Protein AF-A0A3Q1LUW8-F1 (afdb_monomer)

Foldseek 3Di:
DPVVVVVVVVVVVPPDDPPLPDPDDPDLWWKKAKFKAFQVVRGGPVVLLVLLLVLLVVCQVVVPVVQVLLVVLLWGFPGGDSVRRITTIAHDALVSLQSNVLCLQLCVVFVSSCVSRDDPVQVVDPVNVVGITMDMDIDLVSSLVRNSVNVVVVQKWKWFFQAFDDDDPVDPQAADGDHHQWIKIWGDDPPDQWTWIATLQPRRIHIDGSRRIDGQSRSNVRVCCVVCVPLQPSDPDDDDVDDQHWAFFKFFFCAFDDDPDPQADGDHHRWIWGFDGTDGHRDQWGWIATPVPRRIGIDGPVRTDSVRGDGDDPPVDDD

Sequence (319 aa):
MEDLHEIRTQAREERSGINIHLKLSPMSDLTLSFSVKSRSRRCVNGPLQEAARRRLWALENEDQEVRALFKDLSARLVGIQSQKAQFLITFKTMEEIWKFSTYLNLGYVSTCLEHLLFDHKYWLNCRLVEDTEIHVSIDDKHLETIYLGLLIQEGHFFCRAMCSVAQPAEKEGEYLTLCKNELISVKMAEGESEWEAVSLVTGQRGLVPVSALEPLLLPFHQWFLKNYPGNCGLSRKRDWTGSYQIGRGKCKAWKEYEREEKDELNFHQGESIEIIGFVIPGLQWFIGKSALSGEVGFVPTRIIDPDSYSPVTWCASSI

Structure (mmCIF, N/CA/C/O backbone):
data_AF-A0A3Q1LUW8-F1
#
_entry.id   AF-A0A3Q1LUW8-F1
#
loop_
_atom_site.group_PDB
_atom_site.id
_atom_site.type_symbol
_atom_site.label_atom_id
_atom_site.label_alt_id
_atom_site.label_comp_id
_atom_site.label_asym_id
_atom_site.label_entity_id
_atom_site.label_seq_id
_atom_site.pdbx_PDB_ins_code
_atom_site.Cartn_x
_atom_site.Cartn_y
_atom_site.Cartn_z
_atom_site.occupancy
_atom_site.B_iso_or_equiv
_atom_site.auth_seq_id
_atom_site.auth_comp_id
_atom_site.auth_asym_id
_atom_site.auth_atom_id
_atom_site.pdbx_PDB_model_num
ATOM 1 N N . MET A 1 1 ? 18.975 -19.185 44.343 1.00 44.16 1 MET A N 1
ATOM 2 C CA . MET A 1 1 ? 17.641 -19.510 43.780 1.00 44.16 1 MET A CA 1
ATOM 3 C C . MET A 1 1 ? 16.817 -18.224 43.652 1.00 44.16 1 MET A C 1
ATOM 5 O O . MET A 1 1 ? 15.614 -18.250 43.850 1.00 44.16 1 MET A O 1
ATOM 9 N N . GLU A 1 2 ? 17.471 -17.112 43.300 1.00 35.59 2 GLU A N 1
ATOM 10 C CA . GLU A 1 2 ? 16.854 -15.788 43.114 1.00 35.59 2 GLU A CA 1
ATOM 11 C C . GLU A 1 2 ? 17.065 -15.296 41.667 1.00 35.59 2 GLU A C 1
ATOM 13 O O . GLU A 1 2 ? 16.148 -14.734 41.078 1.00 35.59 2 GLU A O 1
ATOM 18 N N . ASP A 1 3 ? 18.155 -15.698 41.001 1.00 37.78 3 ASP A N 1
ATOM 19 C CA . ASP A 1 3 ? 18.474 -15.243 39.634 1.00 37.78 3 ASP A CA 1
ATOM 20 C C . ASP A 1 3 ? 17.561 -15.775 38.510 1.00 37.78 3 ASP A C 1
ATOM 22 O O . ASP A 1 3 ? 17.475 -15.179 37.440 1.00 37.78 3 ASP A O 1
ATOM 26 N N . LEU A 1 4 ? 16.841 -16.890 38.704 1.00 34.53 4 LEU A N 1
ATOM 27 C CA . LEU A 1 4 ? 15.938 -17.417 37.661 1.00 34.53 4 LEU A CA 1
ATOM 28 C C . LEU A 1 4 ? 14.561 -16.737 37.640 1.00 34.53 4 LEU A C 1
ATOM 30 O O . LEU A 1 4 ? 13.826 -16.886 36.658 1.00 34.53 4 LEU A O 1
ATOM 34 N N . HIS A 1 5 ? 14.193 -16.023 38.709 1.00 35.22 5 HIS A N 1
ATOM 35 C CA . HIS A 1 5 ? 12.914 -15.319 38.785 1.00 35.22 5 HIS A CA 1
ATOM 36 C C . HIS A 1 5 ? 13.024 -13.903 38.202 1.00 35.22 5 HIS A C 1
ATOM 38 O O . HIS A 1 5 ? 12.098 -13.463 37.523 1.00 35.22 5 HIS A O 1
ATOM 44 N N . GLU A 1 6 ? 14.174 -13.239 38.341 1.00 33.31 6 GLU A N 1
ATOM 45 C CA . GLU A 1 6 ? 14.452 -11.954 37.680 1.00 33.31 6 GLU A CA 1
ATOM 46 C C . GLU A 1 6 ? 14.542 -12.099 36.154 1.00 33.31 6 GLU A C 1
ATOM 48 O O . GLU A 1 6 ? 13.845 -11.388 35.430 1.00 33.31 6 GLU A O 1
ATOM 53 N N . ILE A 1 7 ? 15.243 -13.122 35.647 1.00 37.78 7 ILE A N 1
ATOM 54 C CA . ILE A 1 7 ? 15.361 -13.366 34.194 1.00 37.78 7 ILE A CA 1
ATOM 55 C C . ILE A 1 7 ? 13.996 -13.683 33.551 1.00 37.78 7 ILE A C 1
ATOM 57 O O . ILE A 1 7 ? 13.726 -13.299 32.411 1.00 37.78 7 ILE A O 1
ATOM 61 N N . ARG A 1 8 ? 13.086 -14.347 34.279 1.00 33.50 8 ARG A N 1
ATOM 62 C CA . ARG A 1 8 ? 11.722 -14.634 33.794 1.00 33.50 8 ARG A CA 1
ATOM 63 C C . ARG A 1 8 ? 10.785 -13.432 33.839 1.00 33.50 8 ARG A C 1
ATOM 65 O O . ARG A 1 8 ? 9.805 -13.424 33.095 1.00 33.50 8 ARG A O 1
ATOM 72 N N . THR A 1 9 ? 11.073 -12.449 34.685 1.00 32.88 9 THR A N 1
ATOM 73 C CA . THR A 1 9 ? 10.272 -11.224 34.783 1.00 32.88 9 THR A CA 1
ATOM 74 C C . THR A 1 9 ? 10.685 -10.246 33.681 1.00 32.88 9 THR A C 1
ATOM 76 O O . THR A 1 9 ? 9.824 -9.715 32.987 1.00 32.88 9 THR A O 1
ATOM 79 N N . GLN A 1 10 ? 11.986 -10.156 33.388 1.00 30.44 10 GLN A N 1
ATOM 80 C CA . GLN A 1 10 ? 12.526 -9.316 32.313 1.00 30.44 10 GLN A CA 1
ATOM 81 C C . GLN A 1 10 ? 12.202 -9.851 30.905 1.00 30.44 10 GLN A C 1
ATOM 83 O O . GLN A 1 10 ? 11.870 -9.087 30.005 1.00 30.44 10 GLN A O 1
ATOM 88 N N . ALA A 1 11 ? 12.153 -11.177 30.720 1.00 28.94 11 ALA A N 1
ATOM 89 C CA . ALA A 1 11 ? 11.756 -11.790 29.445 1.00 28.94 11 ALA A CA 1
ATOM 90 C C . ALA A 1 11 ? 10.242 -11.703 29.135 1.00 28.94 11 ALA A C 1
ATOM 92 O O . ALA A 1 11 ? 9.802 -12.137 28.063 1.00 28.94 11 ALA A O 1
ATOM 93 N N . ARG A 1 12 ? 9.424 -11.189 30.067 1.00 31.56 12 ARG A N 1
ATOM 94 C CA . ARG A 1 12 ? 7.972 -11.023 29.887 1.00 31.56 12 ARG A CA 1
ATOM 95 C C . ARG A 1 12 ? 7.581 -9.607 29.448 1.00 31.56 12 ARG A C 1
ATOM 97 O O . ARG A 1 12 ? 6.502 -9.461 28.884 1.00 31.56 12 ARG A O 1
ATOM 104 N N . GLU A 1 13 ? 8.460 -8.620 29.619 1.00 30.95 13 GLU A N 1
ATOM 105 C CA . GLU A 1 13 ? 8.266 -7.239 29.144 1.00 30.95 13 GLU A CA 1
ATOM 106 C C . GLU A 1 13 ? 8.709 -7.013 27.688 1.00 30.95 13 GLU A C 1
ATOM 108 O O . GLU A 1 13 ? 8.215 -6.100 27.036 1.00 30.95 13 GLU A O 1
ATOM 113 N N . GLU A 1 14 ? 9.541 -7.886 27.110 1.00 31.39 14 GLU A N 1
ATOM 114 C CA . GLU A 1 14 ? 9.964 -7.777 25.698 1.00 31.39 14 GLU A CA 1
ATOM 115 C C . GLU A 1 14 ? 9.041 -8.498 24.696 1.00 31.39 14 GLU A C 1
ATOM 117 O O . GLU A 1 14 ? 9.338 -8.585 23.502 1.00 31.39 14 GLU A O 1
ATOM 122 N N . ARG A 1 15 ? 7.892 -9.024 25.139 1.00 33.94 15 ARG A N 1
ATOM 123 C CA . ARG A 1 15 ? 6.950 -9.731 24.260 1.00 33.94 15 ARG A CA 1
ATOM 124 C C . ARG A 1 15 ? 5.723 -8.887 23.927 1.00 33.94 15 ARG A C 1
ATOM 126 O O . ARG A 1 15 ? 4.783 -8.802 24.705 1.00 33.94 15 ARG A O 1
ATOM 133 N N . SER A 1 16 ? 5.699 -8.433 22.672 1.00 39.94 16 SER A N 1
ATOM 134 C CA . SER A 1 16 ? 4.493 -8.101 21.901 1.00 39.94 16 SER A CA 1
ATOM 135 C C . SER A 1 16 ? 3.663 -6.923 22.427 1.00 39.94 16 SER A C 1
ATOM 137 O O . SER A 1 16 ? 2.468 -7.054 22.684 1.00 39.94 16 SER A O 1
ATOM 139 N N . GLY A 1 17 ? 4.279 -5.748 22.474 1.00 34.09 17 GLY A N 1
ATOM 140 C CA . GLY A 1 17 ? 3.581 -4.481 22.278 1.00 34.09 17 GLY A CA 1
ATOM 141 C C . GLY A 1 17 ? 4.288 -3.741 21.151 1.00 34.09 17 GLY A C 1
ATOM 142 O O . GLY A 1 17 ? 5.517 -3.675 21.150 1.00 34.09 17 GLY A O 1
ATOM 143 N N . ILE A 1 18 ? 3.551 -3.215 20.172 1.00 40.12 18 ILE A N 1
ATOM 144 C CA . ILE A 1 18 ? 4.106 -2.194 19.280 1.00 40.12 18 ILE A CA 1
ATOM 145 C C . ILE A 1 18 ? 4.510 -1.055 20.213 1.00 40.12 18 ILE A C 1
ATOM 147 O O . ILE A 1 18 ? 3.661 -0.463 20.872 1.00 40.12 18 ILE A O 1
ATOM 151 N N . ASN A 1 19 ? 5.811 -0.847 20.391 1.00 38.59 19 ASN A N 1
ATOM 152 C CA . ASN A 1 19 ? 6.323 0.095 21.372 1.00 38.59 19 ASN A CA 1
ATOM 153 C C . ASN A 1 19 ? 6.103 1.500 20.798 1.00 38.59 19 ASN A C 1
ATOM 155 O O . ASN A 1 19 ? 6.884 1.979 19.981 1.00 38.59 19 ASN A O 1
ATOM 159 N N . ILE A 1 20 ? 4.995 2.138 21.179 1.00 49.06 20 ILE A N 1
ATOM 160 C CA . ILE A 1 20 ? 4.549 3.444 20.654 1.00 49.06 20 ILE A CA 1
ATOM 161 C C . ILE A 1 20 ? 5.443 4.608 21.126 1.00 49.06 20 ILE A C 1
ATOM 163 O O . ILE A 1 20 ? 5.173 5.775 20.861 1.00 49.06 20 ILE A O 1
ATOM 167 N N . HIS A 1 21 ? 6.558 4.292 21.786 1.00 43.09 21 HIS A N 1
ATOM 168 C CA . HIS A 1 21 ? 7.665 5.191 22.087 1.00 43.09 21 HIS A CA 1
ATOM 169 C C . HIS A 1 21 ? 8.701 5.205 20.952 1.00 43.09 21 HIS A C 1
ATOM 171 O O . HIS A 1 21 ? 9.873 4.866 21.121 1.00 43.09 21 HIS A O 1
ATOM 177 N N . LEU A 1 22 ? 8.275 5.631 19.763 1.00 46.03 22 LEU A N 1
ATOM 178 C CA . LEU A 1 22 ? 9.196 5.934 18.671 1.00 46.03 22 LEU A CA 1
ATOM 179 C C . LEU A 1 22 ? 9.704 7.373 18.837 1.00 46.03 22 LEU A C 1
ATOM 181 O O . LEU A 1 22 ? 8.982 8.337 18.594 1.00 46.03 22 LEU A O 1
ATOM 185 N N . LYS A 1 23 ? 10.972 7.528 19.244 1.00 40.59 23 LYS A N 1
ATOM 186 C CA . LYS A 1 23 ? 11.706 8.793 19.076 1.00 40.59 23 LYS A CA 1
ATOM 187 C C . LYS A 1 23 ? 11.735 9.117 17.580 1.00 40.59 23 LYS A C 1
ATOM 189 O O . LYS A 1 23 ? 12.368 8.388 16.818 1.00 40.59 23 LYS A O 1
ATOM 194 N N . LEU A 1 24 ? 11.050 10.188 17.169 1.00 41.56 24 LEU A N 1
ATOM 195 C CA . LEU A 1 24 ? 11.017 10.639 15.778 1.00 41.56 24 LEU A CA 1
ATOM 196 C C . LEU A 1 24 ? 12.444 10.894 15.264 1.00 41.56 24 LEU A C 1
ATOM 198 O O . LEU A 1 24 ? 13.132 11.811 15.713 1.00 41.56 24 LEU A O 1
ATOM 202 N N . SER A 1 25 ? 12.874 10.081 14.302 1.00 43.16 25 SER A N 1
ATOM 203 C CA . SER A 1 25 ? 14.026 10.360 13.445 1.00 43.16 25 SER A CA 1
ATOM 204 C C . SER A 1 25 ? 13.593 11.332 12.333 1.00 43.16 25 SER A C 1
ATOM 206 O O . SER A 1 25 ? 12.560 11.094 11.708 1.00 43.16 25 SER A O 1
ATOM 208 N N . PRO A 1 26 ? 14.349 12.410 12.049 1.00 46.72 26 PRO A N 1
ATOM 209 C CA . PRO A 1 26 ? 13.939 13.467 11.123 1.00 46.72 26 PRO A CA 1
ATOM 210 C C . PRO A 1 26 ? 14.232 13.181 9.634 1.00 46.72 26 PRO A C 1
ATOM 212 O O . PRO A 1 26 ? 14.241 14.113 8.836 1.00 46.72 26 PRO A O 1
ATOM 215 N N . MET A 1 27 ? 14.456 11.927 9.225 1.00 53.69 27 MET A N 1
ATOM 216 C CA . MET A 1 27 ? 14.546 11.555 7.801 1.00 53.69 27 MET A CA 1
ATOM 217 C C . MET A 1 27 ? 13.728 10.291 7.522 1.00 53.69 27 MET A C 1
ATOM 219 O O . MET A 1 27 ? 14.185 9.175 7.753 1.00 53.69 27 MET A O 1
ATOM 223 N N . SER A 1 28 ? 12.498 10.492 7.052 1.00 73.75 28 SER A N 1
ATOM 224 C CA . SER A 1 28 ? 11.499 9.462 6.742 1.00 73.75 28 SER A CA 1
ATOM 225 C C . SER A 1 28 ? 11.441 9.182 5.237 1.00 73.75 28 SER A C 1
ATOM 227 O O . SER A 1 28 ? 10.384 9.303 4.609 1.00 73.75 28 SER A O 1
ATOM 229 N N . ASP A 1 29 ? 12.592 8.885 4.638 1.00 90.94 29 ASP A N 1
ATOM 230 C CA . ASP A 1 29 ? 12.688 8.582 3.210 1.00 90.94 29 ASP A CA 1
ATOM 231 C C . ASP A 1 29 ? 12.511 7.078 2.989 1.00 90.94 29 ASP A C 1
ATOM 233 O O . ASP A 1 29 ? 13.343 6.264 3.389 1.00 90.94 29 ASP A O 1
ATOM 237 N N . LEU A 1 30 ? 11.435 6.690 2.315 1.00 95.06 30 LEU A N 1
ATOM 238 C CA . LEU A 1 30 ? 11.176 5.318 1.915 1.00 95.06 30 LEU A CA 1
ATOM 239 C C . LEU A 1 30 ? 11.910 5.000 0.609 1.00 95.06 30 LEU A C 1
ATOM 241 O O . LEU A 1 30 ? 11.806 5.723 -0.383 1.00 95.06 30 LEU A O 1
ATOM 245 N N . THR A 1 31 ? 12.621 3.873 0.590 1.00 96.62 31 THR A N 1
ATOM 246 C CA . THR A 1 31 ? 13.242 3.358 -0.635 1.00 96.62 31 THR A CA 1
ATOM 247 C C . THR A 1 31 ? 12.260 2.473 -1.388 1.00 96.62 31 THR A C 1
ATOM 249 O O . THR A 1 31 ? 11.839 1.431 -0.887 1.00 96.62 31 THR A O 1
ATOM 252 N N . LEU A 1 32 ? 11.952 2.862 -2.620 1.00 97.38 32 LEU A N 1
ATOM 253 C CA . LEU A 1 32 ? 11.172 2.082 -3.565 1.00 97.38 32 LEU A CA 1
ATOM 254 C C . LEU A 1 32 ? 12.100 1.485 -4.614 1.00 97.38 32 LEU A C 1
ATOM 256 O O . LEU A 1 32 ? 12.680 2.205 -5.421 1.00 97.38 32 LEU A O 1
ATOM 260 N N . SER A 1 33 ? 12.249 0.164 -4.598 1.00 97.12 33 SER A N 1
ATOM 261 C CA . SER A 1 33 ? 13.049 -0.566 -5.586 1.00 97.12 33 SER A CA 1
ATOM 262 C C . SER A 1 33 ? 12.139 -1.172 -6.646 1.00 97.12 33 SER A C 1
ATOM 264 O O . SER A 1 33 ? 11.035 -1.612 -6.327 1.00 97.12 33 SER A O 1
ATOM 266 N N . PHE A 1 34 ? 12.608 -1.255 -7.889 1.00 97.00 34 PHE A N 1
ATOM 267 C CA . PHE A 1 34 ? 11.896 -1.979 -8.942 1.00 97.00 34 PHE A CA 1
ATOM 268 C C . PHE A 1 34 ? 12.787 -3.013 -9.632 1.00 97.00 34 PHE A C 1
ATOM 270 O O . PHE A 1 34 ? 14.006 -2.861 -9.747 1.00 97.00 34 PHE A O 1
ATOM 277 N N . SER A 1 35 ? 12.152 -4.070 -10.131 1.00 95.94 35 SER A N 1
ATOM 278 C CA . SER A 1 35 ? 12.788 -5.085 -10.967 1.00 95.94 35 SER A CA 1
ATOM 279 C C . SER A 1 35 ? 11.892 -5.450 -12.144 1.00 95.94 35 SER A C 1
ATOM 281 O O . SER A 1 35 ? 10.691 -5.631 -11.975 1.00 95.94 35 SER A O 1
ATOM 283 N N . VAL A 1 36 ? 12.479 -5.572 -13.328 1.00 95.88 36 VAL A N 1
ATOM 284 C CA . VAL A 1 36 ? 11.796 -5.987 -14.550 1.00 95.88 36 VAL A CA 1
ATOM 285 C C . VAL A 1 36 ? 11.903 -7.502 -14.665 1.00 95.88 36 VAL A C 1
ATOM 287 O O . VAL A 1 36 ? 13.000 -8.047 -14.824 1.00 95.88 36 VAL A O 1
ATOM 290 N N . LYS A 1 37 ? 10.774 -8.200 -14.566 1.00 94.00 37 LYS A N 1
ATOM 291 C CA . LYS A 1 37 ? 10.688 -9.661 -14.624 1.00 94.00 37 LYS A CA 1
ATOM 292 C C . LYS A 1 37 ? 9.990 -10.118 -15.899 1.00 94.00 37 LYS A C 1
ATOM 294 O O . LYS A 1 37 ? 9.187 -9.398 -16.480 1.00 94.00 37 LYS A O 1
ATOM 299 N N . SER A 1 38 ? 10.331 -11.330 -16.322 1.00 91.62 38 SER A N 1
ATOM 300 C CA . SER A 1 38 ? 9.595 -12.066 -17.349 1.00 91.62 38 SER A CA 1
ATOM 301 C C . SER A 1 38 ? 8.519 -12.927 -16.684 1.00 91.62 38 SER A C 1
ATOM 303 O O . SER A 1 38 ? 8.834 -13.697 -15.772 1.00 91.62 38 SER A O 1
ATOM 305 N N . ARG A 1 39 ? 7.269 -12.827 -17.141 1.00 88.56 39 ARG A N 1
ATOM 306 C CA . ARG A 1 39 ? 6.119 -13.604 -16.660 1.00 88.56 39 ARG A CA 1
ATOM 307 C C . ARG A 1 39 ? 6.291 -15.085 -16.979 1.00 88.56 39 ARG A C 1
ATOM 309 O O . ARG A 1 39 ? 6.104 -15.927 -16.102 1.00 88.56 39 ARG A O 1
ATOM 316 N N . SER A 1 40 ? 6.722 -15.410 -18.198 1.00 88.69 40 SER A N 1
ATOM 317 C CA . SER A 1 40 ? 6.948 -16.794 -18.632 1.00 88.69 40 SER A CA 1
ATOM 318 C C . SER A 1 40 ? 8.128 -17.447 -17.917 1.00 88.69 40 SER A C 1
ATOM 320 O O . SER A 1 40 ? 8.054 -18.619 -17.547 1.00 88.69 40 SER A O 1
ATOM 322 N N . ARG A 1 41 ? 9.219 -16.703 -17.690 1.00 85.50 41 ARG A N 1
ATOM 323 C CA . ARG A 1 41 ? 10.452 -17.248 -17.094 1.00 85.50 41 ARG A CA 1
ATOM 324 C C . ARG A 1 41 ? 10.529 -17.093 -15.580 1.00 85.50 41 ARG A C 1
ATOM 326 O O . ARG A 1 41 ? 11.398 -17.702 -14.962 1.00 85.50 41 ARG A O 1
ATOM 333 N N . ARG A 1 42 ? 9.660 -16.267 -14.987 1.00 85.31 42 ARG A N 1
ATOM 334 C CA . ARG A 1 42 ? 9.634 -15.923 -13.554 1.00 85.31 42 ARG A CA 1
ATOM 335 C C . ARG A 1 42 ? 10.998 -15.483 -13.008 1.00 85.31 42 ARG A C 1
ATOM 337 O O . ARG A 1 42 ? 11.338 -15.745 -11.857 1.00 85.31 42 ARG A O 1
ATOM 344 N N . CYS A 1 43 ? 11.796 -14.813 -13.836 1.00 90.31 43 CYS A N 1
ATOM 345 C CA . CYS A 1 43 ? 13.127 -14.329 -13.485 1.00 90.31 43 CYS A CA 1
ATOM 346 C C . CYS A 1 43 ? 13.357 -12.912 -14.019 1.00 90.31 43 CYS A C 1
ATOM 348 O O . CYS A 1 43 ? 12.587 -12.412 -14.843 1.00 90.31 43 CYS A O 1
ATOM 350 N N . VAL A 1 44 ? 14.404 -12.247 -13.525 1.00 91.69 44 VAL A N 1
ATOM 351 C CA . VAL A 1 44 ? 14.747 -10.882 -13.945 1.00 91.69 44 VAL A CA 1
ATOM 352 C C . VAL A 1 44 ? 15.162 -10.877 -15.415 1.00 91.69 44 VAL A C 1
ATOM 354 O O . VAL A 1 44 ? 16.051 -11.622 -15.832 1.00 91.69 44 VAL A O 1
ATOM 357 N N . ASN A 1 45 ? 14.546 -9.994 -16.197 1.00 92.94 45 ASN A N 1
ATOM 358 C CA . ASN A 1 45 ? 14.928 -9.743 -17.576 1.00 92.94 45 ASN A CA 1
ATOM 359 C C . ASN A 1 45 ? 16.092 -8.744 -17.594 1.00 92.94 45 ASN A C 1
ATOM 361 O O . ASN A 1 45 ? 15.883 -7.535 -17.626 1.00 92.94 45 ASN A O 1
ATOM 365 N N . GLY A 1 46 ? 17.327 -9.254 -17.549 1.00 92.50 46 GLY A N 1
ATOM 366 C CA . GLY A 1 46 ? 18.547 -8.434 -17.502 1.00 92.50 46 GLY A CA 1
ATOM 367 C C . GLY A 1 46 ? 18.608 -7.329 -18.571 1.00 92.50 46 GLY A C 1
ATOM 368 O O . GLY A 1 46 ? 18.807 -6.169 -18.215 1.00 92.50 46 GLY A O 1
ATOM 369 N N . PRO A 1 47 ? 18.382 -7.632 -19.865 1.00 91.75 47 PRO A N 1
ATOM 370 C CA . PRO A 1 47 ? 18.365 -6.612 -20.912 1.00 91.75 47 PRO A CA 1
ATOM 371 C C . PRO A 1 47 ? 17.354 -5.482 -20.677 1.00 91.75 47 PRO A C 1
ATOM 373 O O . PRO A 1 47 ? 17.706 -4.312 -20.844 1.00 91.75 47 PRO A O 1
ATOM 376 N N . LEU A 1 48 ? 16.119 -5.808 -20.273 1.00 92.50 48 LEU A N 1
ATOM 377 C CA . LEU A 1 48 ? 15.098 -4.793 -19.988 1.00 92.50 48 LEU A CA 1
ATOM 378 C C . LEU A 1 48 ? 15.368 -4.047 -18.679 1.00 92.50 48 LEU A C 1
ATOM 380 O O . LEU A 1 48 ? 15.145 -2.841 -18.621 1.00 92.50 48 LEU A O 1
ATOM 384 N N . GLN A 1 49 ? 15.910 -4.718 -17.660 1.00 95.25 49 GLN A N 1
ATOM 385 C CA . GLN A 1 49 ? 16.346 -4.079 -16.418 1.00 95.25 49 GLN A CA 1
ATOM 386 C C . GLN A 1 49 ? 17.392 -2.994 -16.701 1.00 95.25 49 GLN A C 1
ATOM 388 O O . GLN A 1 49 ? 17.284 -1.878 -16.197 1.00 95.25 49 GLN A O 1
ATOM 393 N N . GLU A 1 50 ? 18.385 -3.291 -17.541 1.00 94.44 50 GLU A N 1
ATOM 394 C CA . GLU A 1 50 ? 19.415 -2.321 -17.924 1.00 94.44 50 GLU A CA 1
ATOM 395 C C . GLU A 1 50 ? 18.875 -1.215 -18.837 1.00 94.44 50 GLU A C 1
ATOM 397 O O . GLU A 1 50 ? 19.363 -0.085 -18.799 1.00 94.44 50 GLU A O 1
ATOM 402 N N . ALA A 1 51 ? 17.867 -1.504 -19.666 1.00 92.94 51 ALA A N 1
ATOM 403 C CA . ALA A 1 51 ? 17.171 -0.473 -20.435 1.00 92.94 51 ALA A CA 1
ATOM 404 C C . ALA A 1 51 ? 16.413 0.494 -19.509 1.00 92.94 51 ALA A C 1
ATOM 406 O O . ALA A 1 51 ? 16.574 1.708 -19.636 1.00 92.94 51 ALA A O 1
ATOM 407 N N . ALA A 1 52 ? 15.683 -0.037 -18.526 1.00 94.50 52 ALA A N 1
ATOM 408 C CA . ALA A 1 52 ? 14.970 0.749 -17.526 1.00 94.50 52 ALA A CA 1
ATOM 409 C C . ALA A 1 52 ? 15.930 1.580 -16.656 1.00 94.50 52 ALA A C 1
ATOM 411 O O . ALA A 1 52 ? 15.679 2.758 -16.421 1.00 94.50 52 ALA A O 1
ATOM 412 N N . ARG A 1 53 ? 17.077 1.023 -16.239 1.00 95.19 53 ARG A N 1
ATOM 413 C CA . ARG A 1 53 ? 18.122 1.776 -15.516 1.00 95.19 53 ARG A CA 1
ATOM 414 C C . ARG A 1 53 ? 18.695 2.924 -16.340 1.00 95.19 53 ARG A C 1
ATOM 416 O O . ARG A 1 53 ? 18.861 4.017 -15.811 1.00 95.19 53 ARG A O 1
ATOM 423 N N . ARG A 1 54 ? 18.958 2.706 -17.633 1.00 93.31 54 ARG A N 1
ATOM 424 C CA . ARG A 1 54 ? 19.413 3.769 -18.546 1.00 93.31 54 ARG A CA 1
ATOM 425 C C . ARG A 1 54 ? 18.366 4.867 -18.711 1.00 93.31 54 ARG A C 1
ATOM 427 O O . ARG A 1 54 ? 18.726 6.041 -18.692 1.00 93.31 54 ARG A O 1
ATOM 434 N N . ARG A 1 55 ? 17.084 4.500 -18.827 1.00 93.19 55 ARG A N 1
ATOM 435 C CA . ARG A 1 55 ? 15.981 5.471 -18.847 1.00 93.19 55 ARG A CA 1
ATOM 436 C C . ARG A 1 55 ? 15.926 6.260 -17.542 1.00 93.19 55 ARG A C 1
ATOM 438 O O . ARG A 1 55 ? 15.849 7.482 -17.584 1.00 93.19 55 ARG A O 1
ATOM 445 N N . LEU A 1 56 ? 16.040 5.583 -16.404 1.00 94.12 56 LEU A N 1
ATOM 446 C CA . LEU A 1 56 ? 16.033 6.224 -15.095 1.00 94.12 56 LEU A CA 1
ATOM 447 C C . LEU A 1 56 ? 17.224 7.171 -14.892 1.00 94.12 56 LEU A C 1
ATOM 449 O O . LEU A 1 56 ? 17.053 8.248 -14.340 1.00 94.12 56 LEU A O 1
ATOM 453 N N . TRP A 1 57 ? 18.410 6.804 -15.379 1.00 93.69 57 TRP A N 1
ATOM 454 C CA . TRP A 1 57 ? 19.591 7.671 -15.353 1.00 93.69 57 TRP A CA 1
ATOM 455 C C . TRP A 1 57 ? 19.397 8.952 -16.178 1.00 93.69 57 TRP A C 1
ATOM 457 O O . TRP A 1 57 ? 19.809 10.027 -15.753 1.00 93.69 57 TRP A O 1
ATOM 467 N N . ALA A 1 58 ? 18.718 8.872 -17.328 1.00 91.88 58 ALA A N 1
ATOM 468 C CA . ALA A 1 58 ? 18.359 10.069 -18.091 1.00 91.88 58 ALA A CA 1
ATOM 469 C C . ALA A 1 58 ? 17.388 10.975 -17.306 1.00 91.88 58 ALA A C 1
ATOM 471 O O . ALA A 1 58 ? 17.558 12.192 -17.287 1.00 91.88 58 ALA A O 1
ATOM 472 N N . LEU A 1 59 ? 16.418 10.373 -16.611 1.00 91.25 59 LEU A N 1
ATOM 473 C CA . LEU A 1 59 ? 15.430 11.074 -15.783 1.00 91.25 59 LEU A CA 1
ATOM 474 C C . LEU A 1 59 ? 16.007 11.643 -14.475 1.00 91.25 59 LEU A C 1
ATOM 476 O O . LEU A 1 59 ? 15.370 12.479 -13.847 1.00 91.25 59 LEU A O 1
ATOM 480 N N . GLU A 1 60 ? 17.200 11.218 -14.058 1.00 90.06 60 GLU A N 1
ATOM 481 C CA . GLU A 1 60 ? 17.862 11.707 -12.841 1.00 90.06 60 GLU A CA 1
ATOM 482 C C . GLU A 1 60 ? 18.259 13.190 -12.950 1.00 90.06 60 GLU A C 1
ATOM 484 O O . GLU A 1 60 ? 18.242 13.902 -11.950 1.00 90.06 60 GLU A O 1
ATOM 489 N N . ASN A 1 61 ? 18.553 13.673 -14.165 1.00 84.62 61 ASN A N 1
ATOM 490 C CA . ASN A 1 61 ? 18.874 15.084 -14.418 1.00 84.62 61 ASN A CA 1
ATOM 491 C C . ASN A 1 61 ? 17.634 15.938 -14.750 1.00 84.62 61 ASN A C 1
ATOM 493 O O . ASN A 1 61 ? 17.618 17.132 -14.461 1.00 84.62 61 ASN A O 1
ATOM 497 N N . GLU A 1 62 ? 16.598 15.338 -15.346 1.00 88.25 62 GLU A N 1
ATOM 498 C CA . GLU A 1 62 ? 15.346 15.997 -15.753 1.00 88.25 62 GLU A CA 1
ATOM 499 C C . GLU A 1 62 ? 14.144 15.351 -15.045 1.00 88.25 62 GLU A C 1
ATOM 501 O O . GLU A 1 62 ? 13.267 14.732 -15.647 1.00 88.25 62 GLU A O 1
ATOM 506 N N . ASP A 1 63 ? 14.102 15.491 -13.722 1.00 90.50 63 ASP A N 1
ATOM 507 C CA . ASP A 1 63 ? 13.203 14.725 -12.851 1.00 90.50 63 ASP A CA 1
ATOM 508 C C . ASP A 1 63 ? 11.746 15.223 -12.806 1.00 90.50 63 ASP A C 1
ATOM 510 O O . ASP A 1 63 ? 10.941 14.695 -12.040 1.00 90.50 63 ASP A O 1
ATOM 514 N N . GLN A 1 64 ? 11.367 16.218 -13.614 1.00 93.19 64 GLN A N 1
ATOM 515 C CA . GLN A 1 64 ? 10.039 16.845 -13.550 1.00 93.19 64 GLN A CA 1
ATOM 516 C C . GLN A 1 64 ? 8.906 15.869 -13.872 1.00 93.19 64 GLN A C 1
ATOM 518 O O . GLN A 1 64 ? 7.892 15.853 -13.174 1.00 93.19 64 GLN A O 1
ATOM 523 N N . GLU A 1 65 ? 9.100 15.018 -14.881 1.00 92.75 65 GLU A N 1
ATOM 524 C CA . GLU A 1 65 ? 8.153 13.955 -15.234 1.00 92.75 65 GLU A CA 1
ATOM 525 C C . GLU A 1 65 ? 7.999 12.956 -14.074 1.00 92.75 65 GLU A C 1
ATOM 527 O O . GLU A 1 65 ? 6.886 12.598 -13.691 1.00 92.75 65 GLU A O 1
ATOM 532 N N . VAL A 1 66 ? 9.113 12.578 -13.439 1.00 95.12 66 VAL A N 1
ATOM 533 C CA . VAL A 1 66 ? 9.126 11.636 -12.310 1.00 95.12 66 VAL A CA 1
ATOM 534 C C . VAL A 1 66 ? 8.465 12.247 -11.074 1.00 95.12 66 VAL A C 1
ATOM 536 O O . VAL A 1 66 ? 7.681 11.590 -10.390 1.00 95.12 66 VAL A O 1
ATOM 539 N N . ARG A 1 67 ? 8.738 13.524 -10.787 1.00 95.69 67 ARG A N 1
ATOM 540 C CA . ARG A 1 67 ? 8.106 14.272 -9.694 1.00 95.69 67 ARG A CA 1
ATOM 541 C C . ARG A 1 67 ? 6.601 14.386 -9.889 1.00 95.69 67 ARG A C 1
ATOM 543 O O . ARG A 1 67 ? 5.869 14.206 -8.918 1.00 95.69 67 ARG A O 1
ATOM 550 N N . ALA A 1 68 ? 6.152 14.683 -11.109 1.00 96.06 68 ALA A N 1
ATOM 551 C CA . ALA A 1 68 ? 4.734 14.734 -11.445 1.00 96.06 68 ALA A CA 1
ATOM 552 C C . ALA A 1 68 ? 4.077 13.366 -11.230 1.00 96.06 68 ALA A C 1
ATOM 554 O O . ALA A 1 68 ? 3.087 13.283 -10.508 1.00 96.06 68 ALA A O 1
ATOM 555 N N . LEU A 1 69 ? 4.701 12.291 -11.726 1.00 96.56 69 LEU A N 1
ATOM 556 C CA . LEU A 1 69 ? 4.191 10.938 -11.532 1.00 96.56 69 LEU A CA 1
ATOM 557 C C . LEU A 1 69 ? 4.041 10.578 -10.049 1.00 96.56 69 LEU A C 1
ATOM 559 O O . LEU A 1 69 ? 2.982 10.116 -9.631 1.00 96.56 69 LEU A O 1
ATOM 563 N N . PHE A 1 70 ? 5.081 10.780 -9.232 1.00 96.94 70 PHE A N 1
ATOM 564 C CA . PHE A 1 70 ? 4.983 10.441 -7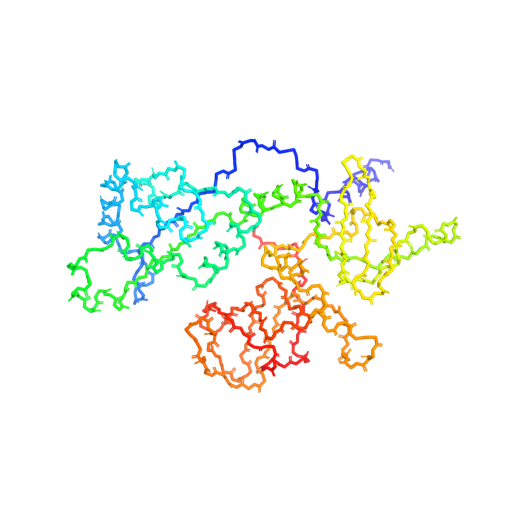.809 1.00 96.94 70 PHE A CA 1
ATOM 565 C C . PHE A 1 70 ? 3.962 11.308 -7.082 1.00 96.94 70 PHE A C 1
ATOM 567 O O . PHE A 1 70 ? 3.267 10.795 -6.209 1.00 96.94 70 PHE A O 1
ATOM 574 N N . LYS A 1 71 ? 3.805 12.575 -7.476 1.00 96.44 71 LYS A N 1
ATOM 575 C CA . LYS A 1 71 ? 2.749 13.436 -6.942 1.00 96.44 71 LYS A CA 1
ATOM 576 C C . LYS A 1 71 ? 1.358 12.866 -7.239 1.00 96.44 71 LYS A C 1
ATOM 578 O O . LYS A 1 71 ? 0.533 12.832 -6.327 1.00 96.44 71 LYS A O 1
ATOM 583 N N . ASP A 1 72 ? 1.118 12.376 -8.454 1.00 96.44 72 ASP A N 1
ATOM 584 C CA . ASP A 1 72 ? -0.150 11.736 -8.836 1.00 96.44 72 ASP A CA 1
ATOM 585 C C . ASP A 1 72 ? -0.367 10.410 -8.085 1.00 96.44 72 ASP A C 1
ATOM 587 O O . ASP A 1 72 ? -1.469 10.115 -7.620 1.00 96.44 72 ASP A O 1
ATOM 591 N N . LEU A 1 73 ? 0.714 9.664 -7.838 1.00 96.69 73 LEU A N 1
ATOM 592 C CA . LEU A 1 73 ? 0.722 8.480 -6.972 1.00 96.69 73 LEU A CA 1
ATOM 593 C C . LEU A 1 73 ? 0.626 8.812 -5.472 1.00 96.69 73 LEU A C 1
ATOM 595 O O . LEU A 1 73 ? 0.636 7.901 -4.650 1.00 96.69 73 LEU A O 1
ATOM 599 N N . SER A 1 74 ? 0.484 10.087 -5.096 1.00 97.25 74 SER A N 1
ATOM 600 C CA . SER A 1 74 ? 0.388 10.548 -3.704 1.00 97.25 74 SER A CA 1
ATOM 601 C C . SER A 1 74 ? 1.656 10.319 -2.863 1.00 97.25 74 SER A C 1
ATOM 603 O O . SER A 1 74 ? 1.589 10.078 -1.663 1.00 97.25 74 SER A O 1
ATOM 605 N N . ALA A 1 75 ? 2.829 10.446 -3.481 1.00 97.12 75 ALA A N 1
ATOM 606 C CA . ALA A 1 75 ? 4.144 10.432 -2.842 1.00 97.12 75 ALA A CA 1
ATOM 607 C C . ALA A 1 75 ? 4.979 11.653 -3.264 1.00 97.12 75 ALA A C 1
ATOM 609 O O . ALA A 1 75 ? 4.706 12.325 -4.259 1.00 97.12 75 ALA A O 1
ATOM 610 N N . ARG A 1 76 ? 6.049 11.949 -2.523 1.00 95.62 76 ARG A N 1
ATOM 611 C CA . ARG A 1 76 ? 6.987 13.028 -2.869 1.00 95.62 76 ARG A CA 1
ATOM 612 C C . ARG A 1 76 ? 8.337 12.445 -3.228 1.00 95.62 76 ARG A C 1
ATOM 614 O O . ARG A 1 76 ? 8.970 11.826 -2.382 1.00 95.62 76 ARG A O 1
ATOM 621 N N . LEU A 1 77 ? 8.794 12.685 -4.454 1.00 96.19 77 LEU A N 1
ATOM 622 C CA . LEU A 1 77 ? 10.130 12.274 -4.875 1.00 96.19 77 LEU A CA 1
ATOM 623 C C . LEU A 1 77 ? 11.202 13.106 -4.154 1.00 96.19 77 LEU A C 1
ATOM 625 O O . LEU A 1 77 ? 11.243 14.336 -4.281 1.00 96.19 77 LEU A O 1
ATOM 629 N N . VAL A 1 78 ? 12.084 12.415 -3.440 1.00 94.69 78 VAL A N 1
ATOM 630 C CA . VAL A 1 78 ? 13.273 12.976 -2.789 1.00 94.69 78 VAL A CA 1
ATOM 631 C C . VAL A 1 78 ? 14.482 12.840 -3.705 1.00 94.69 78 VAL A C 1
ATOM 633 O O . VAL A 1 78 ? 15.206 13.810 -3.914 1.00 94.69 78 VAL A O 1
ATOM 636 N N . GLY A 1 79 ? 14.666 11.664 -4.307 1.00 93.38 79 GLY A N 1
ATOM 637 C CA . GLY A 1 79 ? 15.794 11.404 -5.192 1.00 93.38 79 GLY A CA 1
ATOM 638 C C . GLY A 1 79 ? 15.633 10.141 -6.025 1.00 93.38 79 GLY A C 1
ATOM 639 O O . GLY A 1 79 ? 14.765 9.305 -5.775 1.00 93.38 79 GLY A O 1
ATOM 640 N N . ILE A 1 80 ? 16.495 10.007 -7.024 1.00 95.50 80 ILE A N 1
ATOM 641 C CA . ILE A 1 80 ? 16.567 8.857 -7.921 1.00 95.50 80 ILE A CA 1
ATOM 642 C C . ILE A 1 80 ? 17.932 8.200 -7.719 1.00 95.50 80 ILE A C 1
ATOM 644 O O . ILE A 1 80 ? 18.945 8.880 -7.630 1.00 95.50 80 ILE A O 1
ATOM 648 N N . GLN A 1 81 ? 17.961 6.874 -7.625 1.00 93.75 81 GLN A N 1
ATOM 649 C CA . GLN A 1 81 ? 19.184 6.079 -7.534 1.00 93.75 81 GLN A CA 1
ATOM 650 C C . GLN A 1 81 ? 19.207 5.081 -8.693 1.00 93.75 81 GLN A C 1
ATOM 652 O O . GLN A 1 81 ? 18.914 3.889 -8.541 1.00 93.75 81 GLN A O 1
ATOM 657 N N . SER A 1 82 ? 19.552 5.586 -9.879 1.00 91.75 82 SER A N 1
ATOM 658 C CA . SER A 1 82 ? 19.473 4.856 -11.151 1.00 91.75 82 SER A CA 1
ATOM 659 C C . SER A 1 82 ? 20.268 3.545 -11.152 1.00 91.75 82 SER A C 1
ATOM 661 O O . SER A 1 82 ? 19.741 2.502 -11.545 1.00 91.75 82 SER A O 1
ATOM 663 N N . GLN A 1 83 ? 21.489 3.548 -10.607 1.00 89.75 83 GLN A N 1
ATOM 664 C CA . GLN A 1 83 ? 22.336 2.348 -10.510 1.00 89.75 83 GLN A CA 1
ATOM 665 C C . GLN A 1 83 ? 21.703 1.226 -9.676 1.00 89.75 83 GLN A C 1
ATOM 667 O O . GLN A 1 83 ? 21.885 0.043 -9.969 1.00 89.75 83 GLN A O 1
ATOM 672 N N . LYS A 1 84 ? 20.924 1.585 -8.651 1.00 92.88 84 LYS A N 1
ATOM 673 C CA . LYS A 1 84 ? 20.243 0.625 -7.776 1.00 92.88 84 LYS A CA 1
ATOM 674 C C . LYS A 1 84 ? 18.821 0.301 -8.230 1.00 92.88 84 LYS A C 1
ATOM 676 O O . LYS A 1 84 ? 18.199 -0.557 -7.619 1.00 92.88 84 LYS A O 1
ATOM 681 N N . ALA A 1 85 ? 18.335 0.919 -9.313 1.00 95.56 85 ALA A N 1
ATOM 682 C CA . ALA A 1 85 ? 16.934 0.843 -9.736 1.00 95.56 85 ALA A CA 1
ATOM 683 C C . ALA A 1 85 ? 15.974 1.244 -8.599 1.00 95.56 85 ALA A C 1
ATOM 685 O O . ALA A 1 85 ? 15.038 0.518 -8.260 1.00 95.56 85 ALA A O 1
ATOM 686 N N . GLN A 1 86 ? 16.265 2.388 -7.973 1.00 96.25 86 GLN A N 1
ATOM 687 C CA . GLN A 1 86 ? 15.588 2.854 -6.769 1.00 96.25 86 GLN A CA 1
ATOM 688 C C . GLN A 1 86 ? 15.095 4.295 -6.901 1.00 96.25 86 GLN A C 1
ATOM 690 O O . GLN A 1 86 ? 15.747 5.140 -7.514 1.00 96.25 86 GLN A O 1
ATOM 695 N N . PHE A 1 87 ? 13.963 4.566 -6.263 1.00 96.88 87 PHE A N 1
ATOM 696 C CA . PHE A 1 87 ? 13.435 5.896 -5.995 1.00 96.88 87 PHE A CA 1
ATOM 697 C C . PHE A 1 87 ? 13.424 6.110 -4.483 1.00 96.88 87 PHE A C 1
ATOM 699 O O . PHE A 1 87 ? 13.036 5.219 -3.727 1.00 96.88 87 PHE A O 1
ATOM 706 N N . LEU A 1 88 ? 13.841 7.289 -4.042 1.00 96.00 88 LEU A N 1
ATOM 707 C CA . LEU A 1 88 ? 13.664 7.740 -2.669 1.00 96.00 88 LEU A CA 1
ATOM 708 C C . LEU A 1 88 ? 12.426 8.623 -2.634 1.00 96.00 88 LEU A C 1
ATOM 710 O O . LEU A 1 88 ? 12.367 9.636 -3.336 1.00 96.00 88 LEU A O 1
ATOM 714 N N . ILE A 1 89 ? 11.439 8.225 -1.842 1.00 96.94 89 ILE A N 1
ATOM 715 C CA . ILE A 1 89 ? 10.172 8.937 -1.704 1.00 96.94 89 ILE A CA 1
ATOM 716 C C . ILE A 1 89 ? 9.884 9.242 -0.243 1.00 96.94 89 ILE A C 1
ATOM 718 O O . ILE A 1 89 ? 10.386 8.578 0.653 1.00 96.94 89 ILE A O 1
ATOM 722 N N . THR A 1 90 ? 9.043 10.232 0.009 1.00 95.69 90 THR A N 1
ATOM 723 C CA . THR A 1 90 ? 8.585 10.555 1.358 1.00 95.69 90 THR A CA 1
ATOM 724 C C . THR A 1 90 ? 7.110 10.946 1.357 1.00 95.69 90 THR A C 1
ATOM 726 O O . THR A 1 90 ? 6.520 11.207 0.302 1.00 95.69 90 THR A O 1
ATOM 729 N N . PHE A 1 91 ? 6.526 11.000 2.550 1.00 95.25 91 PHE A N 1
ATOM 730 C CA . PHE A 1 91 ? 5.128 11.335 2.798 1.00 95.25 91 PHE A CA 1
ATOM 731 C C . PHE A 1 91 ? 5.060 12.408 3.883 1.00 95.25 91 PHE A C 1
ATOM 733 O O . PHE A 1 91 ? 5.764 12.330 4.886 1.00 95.25 91 PHE A O 1
ATOM 740 N N . LYS A 1 92 ? 4.210 13.415 3.688 1.00 91.44 92 LYS A N 1
ATOM 741 C CA . LYS A 1 92 ? 3.962 14.484 4.665 1.00 91.44 92 LYS A CA 1
ATOM 742 C C . LYS A 1 92 ? 2.636 14.353 5.386 1.00 91.44 92 LYS A C 1
ATOM 744 O O . LYS A 1 92 ? 2.468 14.966 6.433 1.00 91.44 92 LYS A O 1
ATOM 749 N N . THR A 1 93 ? 1.674 13.644 4.807 1.00 91.31 93 THR A N 1
ATOM 750 C CA . THR A 1 93 ? 0.322 13.575 5.359 1.00 91.31 93 THR A CA 1
ATOM 751 C C . THR A 1 93 ? -0.192 12.149 5.371 1.00 91.31 93 THR A C 1
ATOM 753 O O . THR A 1 93 ? 0.219 11.304 4.573 1.00 91.31 93 THR A O 1
ATOM 756 N N . MET A 1 94 ? -1.164 11.917 6.253 1.00 90.94 94 MET A N 1
ATOM 757 C CA . MET A 1 94 ? -1.965 10.700 6.259 1.00 90.94 94 MET A CA 1
ATOM 758 C C . MET A 1 94 ? -2.598 10.449 4.882 1.00 90.94 94 MET A C 1
ATOM 760 O O . MET A 1 94 ? -2.665 9.312 4.426 1.00 90.94 94 MET A O 1
ATOM 764 N N . GLU A 1 95 ? -3.023 11.514 4.193 1.00 91.69 95 GLU A N 1
ATOM 765 C CA . GLU A 1 95 ? -3.649 11.412 2.876 1.00 91.69 95 GLU A CA 1
ATOM 766 C C . GLU A 1 95 ? -2.710 10.879 1.792 1.00 91.69 95 GLU A C 1
ATOM 768 O O . GLU A 1 95 ? -3.107 10.039 0.986 1.00 91.69 95 GLU A O 1
ATOM 773 N N . GLU A 1 96 ? -1.459 11.338 1.803 1.00 95.31 96 GLU A N 1
ATOM 774 C CA . GLU A 1 96 ? -0.431 10.881 0.872 1.00 95.31 96 GLU A CA 1
ATOM 775 C C . GLU A 1 96 ? -0.164 9.375 1.061 1.00 95.31 96 GLU A C 1
ATOM 777 O O . GLU A 1 96 ? -0.303 8.581 0.126 1.00 95.31 96 GLU A O 1
ATOM 782 N N . ILE A 1 97 ? 0.121 8.951 2.298 1.00 95.00 97 ILE A N 1
ATOM 783 C CA . ILE A 1 97 ? 0.535 7.570 2.573 1.00 95.00 97 ILE A CA 1
ATOM 784 C C . ILE A 1 97 ? -0.582 6.538 2.367 1.00 95.00 97 ILE A C 1
ATOM 786 O O . ILE A 1 97 ? -0.298 5.428 1.905 1.00 95.00 97 ILE A O 1
ATOM 790 N N . TRP A 1 98 ? -1.853 6.859 2.658 1.00 93.62 98 TRP A N 1
ATOM 791 C CA . TRP A 1 98 ? -2.933 5.889 2.430 1.00 93.62 98 TRP A CA 1
ATOM 792 C C . TRP A 1 98 ? -3.223 5.667 0.951 1.00 93.62 98 TRP A C 1
ATOM 794 O O . TRP A 1 98 ? -3.403 4.518 0.545 1.00 93.62 98 TRP A O 1
ATOM 804 N N . LYS A 1 99 ? -3.220 6.731 0.140 1.00 95.75 99 LYS A N 1
ATOM 805 C CA . LYS A 1 99 ? -3.421 6.611 -1.309 1.00 95.75 99 LYS A CA 1
ATOM 806 C C . LYS A 1 99 ? -2.284 5.822 -1.928 1.00 95.75 99 LYS A C 1
ATOM 808 O O . LYS A 1 99 ? -2.529 4.818 -2.590 1.00 95.75 99 LYS A O 1
ATOM 813 N N . PHE A 1 100 ? -1.046 6.211 -1.622 1.00 96.81 100 PHE A N 1
ATOM 814 C CA . PHE A 1 100 ? 0.131 5.549 -2.166 1.00 96.81 100 PHE A CA 1
ATOM 815 C C . PHE A 1 100 ? 0.193 4.063 -1.797 1.00 96.81 100 PHE A C 1
ATOM 817 O O . PHE A 1 100 ? 0.383 3.225 -2.673 1.00 96.81 100 PHE A O 1
ATOM 824 N N . SER A 1 101 ? 0.006 3.714 -0.518 1.00 94.12 101 SER A N 1
ATOM 825 C CA . SER A 1 101 ? 0.027 2.306 -0.083 1.00 94.12 101 SER A CA 1
ATOM 826 C C . SER A 1 101 ? -1.085 1.479 -0.736 1.00 94.12 101 SER A C 1
ATOM 828 O O . SER A 1 101 ? -0.860 0.326 -1.097 1.00 94.12 101 SER A O 1
ATOM 830 N N . THR A 1 102 ? -2.259 2.074 -0.967 1.00 92.25 102 THR A N 1
ATOM 831 C CA . THR A 1 102 ? -3.350 1.429 -1.713 1.00 92.25 102 THR A CA 1
ATOM 832 C C . THR A 1 102 ? -2.957 1.197 -3.174 1.00 92.25 102 THR A C 1
ATOM 834 O O . THR A 1 102 ? -3.056 0.074 -3.659 1.00 92.25 102 THR A O 1
ATOM 837 N N . TYR A 1 103 ? -2.433 2.216 -3.861 1.00 94.75 103 TYR A N 1
ATOM 838 C CA . TYR A 1 103 ? -1.959 2.102 -5.246 1.00 94.75 103 TYR A CA 1
ATOM 839 C C . TYR A 1 103 ? -0.822 1.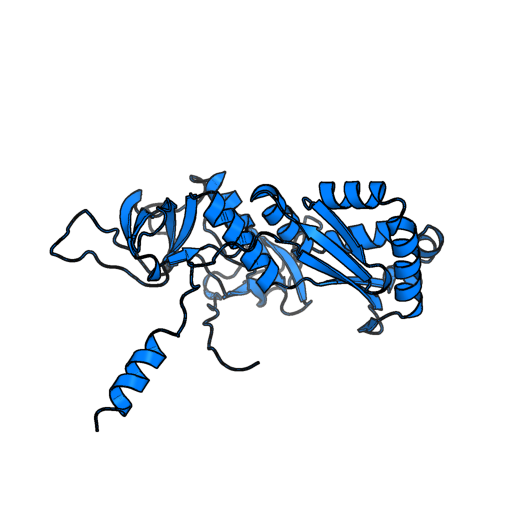090 -5.400 1.00 94.75 103 TYR A C 1
ATOM 841 O O . TYR A 1 103 ? -0.739 0.392 -6.411 1.00 94.75 103 TYR A O 1
ATOM 849 N N . LEU A 1 104 ? 0.057 0.995 -4.403 1.00 94.06 104 LEU A N 1
ATOM 850 C CA . LEU A 1 104 ? 1.128 0.010 -4.378 1.00 94.06 104 LEU A CA 1
ATOM 851 C C . LEU A 1 104 ? 0.563 -1.412 -4.288 1.00 94.06 104 LEU A C 1
ATOM 853 O O . LEU A 1 104 ? 0.940 -2.259 -5.094 1.00 94.06 104 LEU A O 1
ATOM 857 N N . ASN A 1 105 ? -0.370 -1.653 -3.363 1.00 90.69 105 ASN A N 1
ATOM 858 C CA . ASN A 1 105 ? -0.998 -2.964 -3.180 1.00 90.69 105 ASN A CA 1
ATOM 859 C C . ASN A 1 105 ? -1.802 -3.415 -4.407 1.00 90.69 105 ASN A C 1
ATOM 861 O O . ASN A 1 105 ? -1.815 -4.602 -4.713 1.00 90.69 105 ASN A O 1
ATOM 865 N N . LEU A 1 106 ? -2.431 -2.480 -5.123 1.00 90.38 106 LEU A N 1
ATOM 866 C CA . LEU A 1 106 ? -3.183 -2.756 -6.354 1.00 90.38 106 LEU A CA 1
ATOM 867 C C . LEU A 1 106 ? -2.290 -2.877 -7.606 1.00 90.38 106 LEU A C 1
ATOM 869 O O . LEU A 1 106 ? -2.794 -3.096 -8.703 1.00 90.38 106 LEU A O 1
ATOM 873 N N . GLY A 1 107 ? -0.967 -2.707 -7.487 1.00 91.81 107 GLY A N 1
ATOM 874 C CA . GLY A 1 107 ? -0.039 -2.808 -8.623 1.00 91.81 107 GLY A CA 1
ATOM 875 C C . GLY A 1 107 ? -0.050 -1.599 -9.573 1.00 91.81 107 GLY A C 1
ATOM 876 O O . GLY A 1 107 ? 0.599 -1.612 -10.623 1.00 91.81 107 GLY A O 1
ATOM 877 N N . TYR A 1 108 ? -0.731 -0.513 -9.211 1.00 93.31 108 TYR A N 1
ATOM 878 C CA . TYR A 1 108 ? -0.757 0.716 -10.006 1.00 93.31 108 TYR A CA 1
ATOM 879 C C . TYR A 1 108 ? 0.597 1.397 -10.077 1.00 93.31 108 TYR A C 1
ATOM 881 O O . TYR A 1 108 ? 0.984 1.879 -11.138 1.00 93.31 108 TYR A O 1
ATOM 889 N N . VAL A 1 109 ? 1.351 1.383 -8.976 1.00 96.38 109 VAL A N 1
ATOM 890 C CA . VAL A 1 109 ? 2.709 1.939 -8.962 1.00 96.38 109 VAL A CA 1
ATOM 891 C C . VAL A 1 109 ? 3.584 1.210 -9.985 1.00 96.38 109 VAL A C 1
ATOM 893 O O . VAL A 1 109 ? 4.270 1.861 -10.767 1.00 96.38 109 VAL A O 1
ATOM 896 N N . SER A 1 110 ? 3.504 -0.123 -10.050 1.00 94.31 110 SER A N 1
ATOM 897 C CA . SER A 1 110 ? 4.199 -0.919 -11.067 1.00 94.31 110 SER A CA 1
ATOM 898 C C . SER A 1 110 ? 3.806 -0.521 -12.488 1.00 94.31 110 SER A C 1
ATOM 900 O O . SER A 1 110 ? 4.677 -0.246 -13.309 1.00 94.31 110 SER A O 1
ATOM 902 N N . THR A 1 111 ? 2.503 -0.424 -12.757 1.00 92.56 111 THR A N 1
ATOM 903 C CA . THR A 1 111 ? 1.964 -0.069 -14.081 1.00 92.56 111 THR A CA 1
ATOM 904 C C . THR A 1 111 ? 2.415 1.329 -14.512 1.00 92.56 111 THR A C 1
ATOM 906 O O . THR A 1 111 ? 2.881 1.534 -15.631 1.00 92.56 111 THR A O 1
ATOM 909 N N . CYS A 1 112 ? 2.354 2.307 -13.609 1.00 94.75 112 CYS A N 1
ATOM 910 C CA . CYS A 1 112 ? 2.847 3.656 -13.861 1.00 94.75 112 CYS A CA 1
ATOM 911 C C . CYS A 1 112 ? 4.349 3.681 -14.173 1.00 94.75 112 CYS A C 1
ATOM 913 O O . CYS A 1 112 ? 4.783 4.403 -15.073 1.00 94.75 112 CYS A O 1
ATOM 915 N N . LEU A 1 113 ? 5.148 2.880 -13.462 1.00 95.50 113 LEU A N 1
ATOM 916 C CA . LEU A 1 113 ? 6.576 2.762 -13.742 1.00 95.50 113 LEU A CA 1
ATOM 917 C C . LEU A 1 113 ? 6.851 2.080 -15.088 1.00 95.50 113 LEU A C 1
ATOM 919 O O . LEU A 1 113 ? 7.825 2.448 -15.739 1.00 95.50 113 LEU A O 1
ATOM 923 N N . GLU A 1 114 ? 6.008 1.150 -15.546 1.00 93.19 114 GLU A N 1
ATOM 924 C CA . GLU A 1 114 ? 6.136 0.557 -16.888 1.00 93.19 114 GLU A CA 1
ATOM 925 C C . GLU A 1 114 ? 6.017 1.625 -17.974 1.00 93.19 114 GLU A C 1
ATOM 927 O O . GLU A 1 114 ? 6.851 1.686 -18.880 1.00 93.19 114 GLU A O 1
ATOM 932 N N . HIS A 1 115 ? 5.036 2.519 -17.842 1.00 91.56 115 HIS A N 1
ATOM 933 C CA . HIS A 1 115 ? 4.861 3.650 -18.753 1.00 91.56 115 HIS A CA 1
ATOM 934 C C . HIS A 1 115 ? 6.015 4.656 -18.694 1.00 91.56 115 HIS A C 1
ATOM 936 O O . HIS A 1 115 ? 6.413 5.178 -19.733 1.00 91.56 115 HIS A O 1
ATOM 942 N N . LEU A 1 116 ? 6.581 4.902 -17.511 1.00 93.44 116 LEU A N 1
ATOM 943 C CA . LEU A 1 116 ? 7.700 5.831 -17.339 1.00 93.44 116 LEU A CA 1
ATOM 944 C C . LEU A 1 116 ? 9.021 5.287 -17.917 1.00 93.44 116 LEU A C 1
ATOM 946 O O . LEU A 1 116 ? 9.825 6.028 -18.497 1.00 93.44 116 LEU A O 1
ATOM 950 N N . LEU A 1 117 ? 9.286 3.996 -17.696 1.00 93.75 117 LEU A N 1
ATOM 951 C CA . LEU A 1 117 ? 10.598 3.387 -17.920 1.00 93.75 117 LEU A CA 1
ATOM 952 C C . LEU A 1 117 ? 10.785 2.834 -19.336 1.00 93.75 117 LEU A C 1
ATOM 954 O O . LEU A 1 117 ? 11.932 2.659 -19.760 1.00 93.75 117 LEU A O 1
ATOM 958 N N . PHE A 1 118 ? 9.702 2.578 -20.070 1.00 92.62 118 PHE A N 1
ATOM 959 C CA . PHE A 1 118 ? 9.766 1.993 -21.406 1.00 92.62 118 PHE A CA 1
ATOM 960 C C . PHE A 1 118 ? 9.284 2.936 -22.510 1.00 92.62 118 PHE A C 1
ATOM 962 O O . PHE A 1 118 ? 8.319 3.679 -22.362 1.00 92.62 118 PHE A O 1
ATOM 969 N N . ASP A 1 119 ? 9.970 2.880 -23.653 1.00 87.62 119 ASP A N 1
ATOM 970 C CA . ASP A 1 119 ? 9.716 3.735 -24.810 1.00 87.62 119 ASP A CA 1
ATOM 971 C C . ASP A 1 119 ? 8.781 3.084 -25.846 1.00 87.62 119 ASP A C 1
ATOM 973 O O . ASP A 1 119 ? 8.359 1.932 -25.730 1.00 87.62 119 ASP A O 1
ATOM 977 N N . HIS A 1 120 ? 8.478 3.823 -26.916 1.00 86.62 120 HIS A N 1
ATOM 978 C CA . HIS A 1 120 ? 7.620 3.354 -28.006 1.00 86.62 120 HIS A CA 1
ATOM 979 C C . HIS A 1 120 ? 8.082 2.029 -28.639 1.00 86.62 120 HIS A C 1
ATOM 981 O O . HIS A 1 120 ? 7.246 1.274 -29.128 1.00 86.62 120 HIS A O 1
ATOM 987 N N . LYS A 1 121 ? 9.384 1.706 -28.642 1.00 85.75 121 LYS A N 1
ATOM 988 C CA . LYS A 1 121 ? 9.880 0.462 -29.254 1.00 85.75 121 LYS A CA 1
ATOM 989 C C . LYS A 1 121 ? 9.475 -0.757 -28.439 1.00 85.75 121 LYS A C 1
ATOM 991 O O . LYS A 1 121 ? 9.159 -1.791 -29.023 1.00 85.75 121 LYS A O 1
ATOM 996 N N . TYR A 1 122 ? 9.481 -0.629 -27.115 1.00 90.00 122 TYR A N 1
ATOM 997 C CA . TYR A 1 122 ? 8.952 -1.653 -26.221 1.00 90.00 122 TYR A CA 1
ATOM 998 C C . TYR A 1 122 ? 7.450 -1.852 -26.451 1.00 90.00 122 TYR A C 1
ATOM 1000 O O . TYR A 1 122 ? 7.022 -2.973 -26.719 1.00 90.00 122 TYR A O 1
ATOM 1008 N N . TRP A 1 123 ? 6.673 -0.764 -26.447 1.00 88.62 123 TRP A N 1
ATOM 1009 C CA . TRP A 1 123 ? 5.212 -0.820 -26.580 1.00 88.62 123 TRP A CA 1
ATOM 1010 C C . TRP A 1 123 ? 4.733 -1.394 -27.920 1.00 88.62 123 TRP A C 1
ATOM 1012 O O . TRP A 1 123 ? 3.672 -2.009 -27.984 1.00 88.62 123 TRP A O 1
ATOM 1022 N N . LEU A 1 124 ? 5.525 -1.251 -28.986 1.00 91.06 124 LEU A N 1
ATOM 1023 C CA . LEU A 1 124 ? 5.233 -1.839 -30.298 1.00 91.06 124 LEU A CA 1
ATOM 1024 C C . LEU A 1 124 ? 5.540 -3.347 -30.385 1.00 91.06 124 LEU A C 1
ATOM 1026 O O . LEU A 1 124 ? 5.239 -3.971 -31.403 1.00 91.06 124 LEU A O 1
ATOM 1030 N N . ASN A 1 125 ? 6.128 -3.955 -29.351 1.00 90.75 125 ASN A N 1
ATOM 1031 C CA . ASN A 1 125 ? 6.432 -5.382 -29.314 1.00 90.75 125 ASN A CA 1
ATOM 1032 C C . ASN A 1 125 ? 5.476 -6.129 -28.373 1.00 90.75 125 ASN A C 1
ATOM 1034 O O . ASN A 1 125 ? 5.786 -6.349 -27.204 1.00 90.75 125 ASN A O 1
ATOM 1038 N N . CYS A 1 126 ? 4.341 -6.588 -28.909 1.00 86.81 126 CYS A N 1
ATOM 1039 C CA . CYS A 1 126 ? 3.302 -7.274 -28.131 1.00 86.81 126 CYS A CA 1
ATOM 1040 C C . CYS A 1 126 ? 3.835 -8.467 -27.324 1.00 86.81 126 CYS A C 1
ATOM 1042 O O . CYS A 1 126 ? 3.470 -8.629 -26.167 1.00 86.81 126 CYS A O 1
ATOM 1044 N N . ARG A 1 127 ? 4.761 -9.258 -27.887 1.00 87.81 127 ARG A N 1
ATOM 1045 C CA . ARG A 1 127 ? 5.342 -10.416 -27.183 1.00 87.81 127 ARG A CA 1
ATOM 1046 C C . ARG A 1 127 ? 6.161 -10.010 -25.963 1.00 87.81 127 ARG A C 1
ATOM 1048 O O . ARG A 1 127 ? 6.176 -10.737 -24.978 1.00 87.81 127 ARG A O 1
ATOM 1055 N N . LEU A 1 128 ? 6.881 -8.890 -26.045 1.00 87.19 128 LEU A N 1
ATOM 1056 C CA . LEU A 1 128 ? 7.619 -8.365 -24.898 1.00 87.19 128 LEU A CA 1
ATOM 1057 C C . LEU A 1 128 ? 6.666 -7.771 -23.866 1.00 87.19 128 LEU A C 1
ATOM 1059 O O . LEU A 1 128 ? 6.854 -8.044 -22.688 1.00 87.19 128 LEU A O 1
ATOM 1063 N N . VAL A 1 129 ? 5.655 -7.011 -24.292 1.00 87.88 129 VAL A N 1
ATOM 1064 C CA . VAL A 1 129 ? 4.671 -6.396 -23.386 1.00 87.88 129 VAL A CA 1
ATOM 1065 C C . VAL A 1 129 ? 3.904 -7.461 -22.598 1.00 87.88 129 VAL A C 1
ATOM 1067 O O . VAL A 1 129 ? 3.800 -7.359 -21.382 1.00 87.88 129 VAL A O 1
ATOM 1070 N N . GLU A 1 130 ? 3.436 -8.521 -23.261 1.00 88.25 130 GLU A N 1
ATOM 1071 C CA . GLU A 1 130 ? 2.721 -9.629 -22.612 1.00 88.25 130 GLU A CA 1
ATOM 1072 C C . GLU A 1 130 ? 3.602 -10.429 -21.647 1.00 88.25 130 GLU A C 1
ATOM 1074 O O . GLU A 1 130 ? 3.102 -10.969 -20.665 1.00 88.25 130 GLU A O 1
ATOM 1079 N N . ASP A 1 131 ? 4.908 -10.520 -21.910 1.00 90.62 131 ASP A N 1
ATOM 1080 C CA . ASP A 1 131 ? 5.841 -11.266 -21.065 1.00 90.62 131 ASP A CA 1
ATOM 1081 C C . ASP A 1 131 ? 6.492 -10.408 -19.976 1.00 90.62 131 ASP A C 1
ATOM 1083 O O . ASP A 1 131 ? 7.163 -10.953 -19.110 1.00 90.62 131 ASP A O 1
ATOM 1087 N N . THR A 1 132 ? 6.343 -9.087 -19.984 1.00 90.75 132 THR A N 1
ATOM 1088 C CA . THR A 1 132 ? 7.056 -8.209 -19.046 1.00 90.75 132 THR A CA 1
ATOM 1089 C C . THR A 1 132 ? 6.169 -7.820 -17.867 1.00 90.75 132 THR A C 1
ATOM 1091 O O . THR A 1 132 ? 4.952 -7.675 -17.981 1.00 90.75 132 THR A O 1
ATOM 1094 N N . GLU A 1 133 ? 6.796 -7.681 -16.705 1.00 91.81 133 GLU A N 1
ATOM 1095 C CA . GLU A 1 133 ? 6.171 -7.174 -15.490 1.00 91.81 133 GLU A CA 1
ATOM 1096 C C . GLU A 1 133 ? 7.191 -6.389 -14.670 1.00 91.81 133 GLU A C 1
ATOM 1098 O O . GLU A 1 133 ? 8.297 -6.876 -14.401 1.00 91.81 133 GLU A O 1
ATOM 1103 N N . ILE A 1 134 ? 6.822 -5.188 -14.232 1.00 94.56 134 ILE A N 1
ATOM 1104 C CA . ILE A 1 134 ? 7.586 -4.467 -13.218 1.00 94.56 134 ILE A CA 1
ATOM 1105 C C . ILE A 1 134 ? 7.112 -4.877 -11.831 1.00 94.56 134 ILE A C 1
ATOM 1107 O O . ILE A 1 134 ? 5.986 -4.633 -11.411 1.00 94.56 134 ILE A O 1
ATOM 1111 N N . HIS A 1 135 ? 8.029 -5.462 -11.073 1.00 93.75 135 HIS A N 1
ATOM 1112 C CA . HIS A 1 135 ? 7.820 -5.757 -9.671 1.00 93.75 135 HIS A CA 1
ATOM 1113 C C . HIS A 1 135 ? 8.418 -4.642 -8.821 1.00 9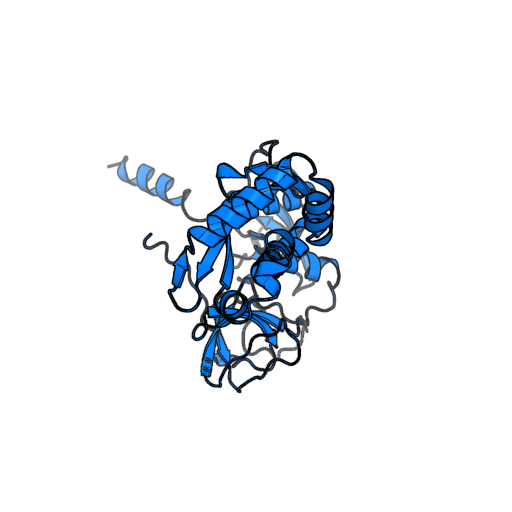3.75 135 HIS A C 1
ATOM 1115 O O . HIS A 1 135 ? 9.636 -4.435 -8.833 1.00 93.75 135 HIS A O 1
ATOM 1121 N N . VAL A 1 136 ? 7.569 -3.971 -8.051 1.00 95.81 136 VAL A N 1
ATOM 1122 C CA . VAL A 1 136 ? 7.957 -2.938 -7.092 1.00 95.81 136 VAL A CA 1
ATOM 1123 C C . VAL A 1 136 ? 8.049 -3.548 -5.698 1.00 95.81 136 VAL A C 1
ATOM 1125 O O . VAL A 1 136 ? 7.228 -4.375 -5.316 1.00 95.81 136 VAL A O 1
ATOM 1128 N N . SER A 1 137 ? 9.072 -3.165 -4.941 1.00 94.31 137 SER A N 1
ATOM 1129 C CA . SER A 1 137 ? 9.266 -3.596 -3.558 1.00 94.31 137 SER A CA 1
ATOM 1130 C C . SER A 1 137 ? 9.708 -2.430 -2.685 1.00 94.31 137 SER A C 1
ATOM 1132 O O . SER A 1 137 ? 10.574 -1.644 -3.084 1.00 94.31 137 SER A O 1
ATOM 1134 N N . ILE A 1 138 ? 9.160 -2.376 -1.478 1.00 95.44 138 ILE A N 1
ATOM 1135 C CA . ILE A 1 138 ? 9.509 -1.422 -0.425 1.00 95.44 138 ILE A CA 1
ATOM 1136 C C . ILE A 1 138 ? 9.885 -2.184 0.850 1.00 95.44 138 ILE A C 1
ATOM 1138 O O . ILE A 1 138 ? 9.649 -3.386 0.953 1.00 95.44 138 ILE A O 1
ATOM 1142 N N . ASP A 1 139 ? 10.463 -1.484 1.821 1.00 93.81 139 ASP A N 1
ATOM 1143 C CA . ASP A 1 139 ? 10.568 -1.998 3.187 1.00 93.81 139 ASP A CA 1
ATOM 1144 C C . ASP A 1 139 ? 9.251 -1.722 3.926 1.00 93.81 139 ASP A C 1
ATOM 1146 O O . ASP A 1 139 ? 8.977 -0.584 4.318 1.00 93.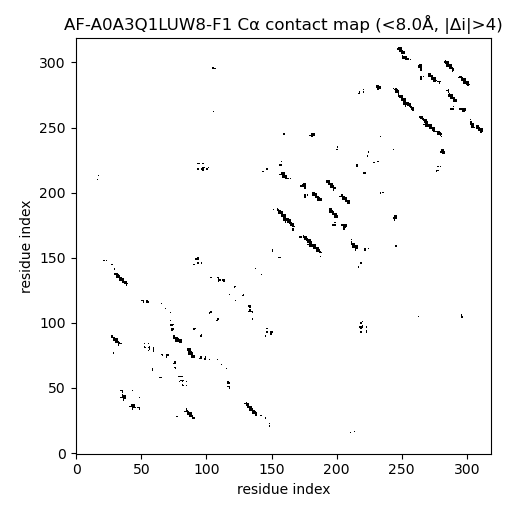81 139 ASP A O 1
ATOM 1150 N N . ASP A 1 140 ? 8.431 -2.762 4.095 1.00 89.81 140 ASP A N 1
ATOM 1151 C CA . ASP A 1 140 ? 7.123 -2.668 4.751 1.00 89.81 140 ASP A CA 1
ATOM 1152 C C . ASP A 1 140 ? 7.227 -2.157 6.195 1.00 89.81 140 ASP A C 1
ATOM 1154 O O . ASP A 1 140 ? 6.402 -1.351 6.624 1.00 89.81 140 ASP A O 1
ATOM 1158 N N . LYS A 1 141 ? 8.271 -2.555 6.939 1.00 90.19 141 LYS A N 1
ATOM 1159 C CA . LYS A 1 141 ? 8.482 -2.097 8.324 1.00 90.19 141 LYS A CA 1
ATOM 1160 C C . LYS A 1 141 ? 8.843 -0.619 8.360 1.00 90.19 141 LYS A C 1
ATOM 1162 O O . LYS A 1 141 ? 8.438 0.111 9.268 1.00 90.19 141 LYS A O 1
ATOM 1167 N N . HIS A 1 142 ? 9.611 -0.162 7.374 1.00 92.44 142 HIS A N 1
ATOM 1168 C CA . HIS A 1 142 ? 9.924 1.253 7.260 1.00 92.44 142 HIS A CA 1
ATOM 1169 C C . HIS A 1 142 ? 8.684 2.070 6.878 1.00 92.44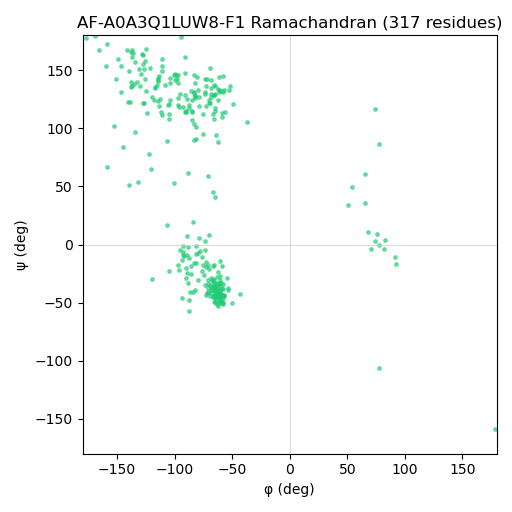 142 HIS A C 1
ATOM 1171 O O . HIS A 1 142 ? 8.427 3.090 7.514 1.00 92.44 142 HIS A O 1
ATOM 1177 N N . LEU A 1 143 ? 7.871 1.608 5.919 1.00 92.94 143 LEU A N 1
ATOM 1178 C CA . LEU A 1 143 ? 6.597 2.256 5.590 1.00 92.94 143 LEU A CA 1
ATOM 1179 C C . LEU A 1 143 ? 5.679 2.335 6.820 1.00 92.94 143 LEU A C 1
ATOM 1181 O O . LEU A 1 143 ? 5.111 3.394 7.082 1.00 92.94 143 LEU A O 1
ATOM 1185 N N . GLU A 1 144 ? 5.582 1.253 7.597 1.00 90.44 144 GLU A N 1
ATOM 1186 C CA . GLU A 1 144 ? 4.829 1.216 8.854 1.00 90.44 144 GLU A CA 1
ATOM 1187 C C . GLU A 1 144 ? 5.363 2.241 9.864 1.00 90.44 144 GLU A C 1
ATOM 1189 O O . GLU A 1 144 ? 4.589 2.974 10.471 1.00 90.44 144 GLU A O 1
ATOM 1194 N N . THR A 1 145 ? 6.684 2.375 9.992 1.00 91.19 145 THR A N 1
ATOM 1195 C CA . THR A 1 145 ? 7.306 3.362 10.890 1.00 91.19 145 THR A CA 1
ATOM 1196 C C . THR A 1 145 ? 6.981 4.799 10.469 1.00 91.19 145 THR A C 1
ATOM 1198 O O . THR A 1 145 ? 6.631 5.623 11.315 1.00 91.19 145 THR A O 1
ATOM 1201 N N . ILE A 1 146 ? 7.059 5.107 9.168 1.00 92.94 146 ILE A N 1
ATOM 1202 C CA . ILE A 1 146 ? 6.698 6.429 8.629 1.00 92.94 146 ILE A CA 1
ATOM 1203 C C . ILE A 1 146 ? 5.219 6.709 8.897 1.00 92.94 146 ILE A C 1
ATOM 1205 O O . ILE A 1 146 ? 4.859 7.783 9.378 1.00 92.94 146 ILE A O 1
ATOM 1209 N N . TYR A 1 147 ? 4.366 5.724 8.631 1.00 92.81 147 TYR A N 1
ATOM 1210 C CA . TYR A 1 147 ? 2.936 5.803 8.879 1.00 92.81 147 TYR A CA 1
ATOM 1211 C C . TYR A 1 147 ? 2.600 6.069 10.352 1.00 92.81 147 TYR A C 1
ATOM 1213 O O . TYR A 1 147 ? 1.860 7.007 10.647 1.00 92.81 147 TYR A O 1
ATOM 1221 N N . LEU A 1 148 ? 3.167 5.294 11.277 1.00 90.12 148 LEU A N 1
ATOM 1222 C CA . LEU A 1 148 ? 2.968 5.491 12.712 1.00 90.12 148 LEU A CA 1
ATOM 1223 C C . LEU A 1 148 ? 3.465 6.872 13.155 1.00 90.12 148 LEU A C 1
ATOM 1225 O O . LEU A 1 148 ? 2.790 7.538 13.937 1.00 90.12 148 LEU A O 1
ATOM 1229 N N . GLY A 1 149 ? 4.588 7.344 12.606 1.00 89.88 149 GLY A N 1
ATOM 1230 C CA . GLY A 1 149 ? 5.080 8.703 12.836 1.00 89.88 149 GLY A CA 1
ATOM 1231 C C . GLY A 1 149 ? 4.066 9.778 12.428 1.00 89.88 149 GLY A C 1
ATOM 1232 O O . GLY A 1 149 ? 3.813 10.700 13.202 1.00 89.88 149 GLY A O 1
ATOM 1233 N N . LEU A 1 150 ? 3.434 9.631 11.259 1.00 91.56 150 LEU A N 1
ATOM 1234 C CA . LEU A 1 150 ? 2.383 10.542 10.788 1.00 91.56 150 LEU A CA 1
ATOM 1235 C C . LEU A 1 150 ? 1.128 10.495 11.675 1.00 91.56 150 LEU A C 1
ATOM 1237 O O . LEU A 1 150 ? 0.536 11.538 11.943 1.00 91.56 150 LEU A O 1
ATOM 1241 N N . LEU A 1 151 ? 0.734 9.314 12.166 1.00 90.06 151 LEU A N 1
ATOM 1242 C CA . LEU A 1 151 ? -0.402 9.185 13.089 1.00 90.06 151 LEU A CA 1
ATOM 1243 C C . LEU A 1 151 ? -0.149 9.869 14.430 1.00 90.06 151 LEU A C 1
ATOM 1245 O O . LEU A 1 151 ? -1.033 10.552 14.947 1.00 90.06 151 LEU A O 1
ATOM 1249 N N . ILE A 1 152 ? 1.052 9.692 14.984 1.00 87.50 152 ILE A N 1
ATOM 1250 C CA . ILE A 1 152 ? 1.446 10.316 16.250 1.00 87.50 152 ILE A CA 1
ATOM 1251 C C . ILE A 1 152 ? 1.462 11.839 16.095 1.00 87.50 152 ILE A C 1
ATOM 1253 O O . ILE A 1 152 ? 0.932 12.536 16.954 1.00 87.50 152 ILE A O 1
ATOM 1257 N N . GLN A 1 153 ? 1.993 12.354 14.980 1.00 87.81 153 GLN A N 1
ATOM 1258 C CA . GLN A 1 153 ? 1.969 13.789 14.669 1.00 87.81 153 GLN A CA 1
ATOM 1259 C C . GLN A 1 153 ? 0.547 14.358 14.574 1.00 87.81 153 GLN A C 1
ATOM 1261 O O . GLN A 1 153 ? 0.328 15.515 14.925 1.00 87.81 153 GLN A O 1
ATOM 1266 N N . GLU A 1 154 ? -0.422 13.569 14.104 1.00 87.75 154 GLU A N 1
ATOM 1267 C CA . GLU A 1 154 ? -1.825 13.988 14.044 1.00 87.75 154 GLU A CA 1
ATOM 1268 C C . GLU A 1 154 ? -2.503 13.987 15.428 1.00 87.75 154 GLU A C 1
ATOM 1270 O O . GLU A 1 154 ? -3.463 14.724 15.650 1.00 87.75 154 GLU A O 1
ATOM 1275 N N . GLY A 1 155 ? -2.026 13.162 16.367 1.00 87.88 155 GLY A N 1
ATOM 1276 C CA . GLY A 1 155 ? -2.499 13.105 17.756 1.00 87.88 155 GLY A CA 1
ATOM 1277 C C . GLY A 1 155 ? -3.902 12.511 17.950 1.00 87.88 155 GLY A C 1
ATOM 1278 O O . GLY A 1 155 ? -4.353 12.346 19.083 1.00 87.88 155 GLY A O 1
ATOM 1279 N N . HIS A 1 156 ? -4.605 12.164 16.870 1.00 90.06 156 HIS A N 1
ATOM 1280 C CA . HIS A 1 156 ? -5.922 11.533 16.911 1.00 90.06 156 HIS A CA 1
ATOM 1281 C C . HIS A 1 156 ? -6.060 10.453 15.834 1.00 90.06 156 HIS A C 1
ATOM 1283 O O . HIS A 1 156 ? -5.925 10.714 14.632 1.00 90.06 156 HIS A O 1
ATOM 1289 N N . PHE A 1 157 ? -6.359 9.227 16.253 1.00 91.94 157 PHE A N 1
ATOM 1290 C CA . PHE A 1 157 ? -6.445 8.072 15.361 1.00 91.94 157 PHE A CA 1
ATOM 1291 C C . PHE A 1 157 ? -7.287 6.947 15.961 1.00 91.94 157 PHE A C 1
ATOM 1293 O O . PHE A 1 157 ? -7.729 7.011 17.103 1.00 91.94 157 PHE A O 1
ATOM 1300 N N . PHE A 1 158 ? -7.544 5.918 15.162 1.00 90.62 158 PHE A N 1
ATOM 1301 C CA . PHE A 1 158 ? -8.314 4.750 15.556 1.00 90.62 158 PHE A CA 1
ATOM 1302 C C . PHE A 1 158 ? -7.404 3.582 15.930 1.00 90.62 158 PHE A C 1
ATOM 1304 O O . PHE A 1 158 ? -6.390 3.316 15.280 1.00 90.62 158 PHE A O 1
ATOM 1311 N N . CYS A 1 159 ? -7.807 2.853 16.958 1.00 89.31 159 CYS A N 1
ATOM 1312 C CA . CYS A 1 159 ? -7.126 1.676 17.467 1.00 89.31 159 CYS A CA 1
ATOM 1313 C C . CYS A 1 159 ? -8.091 0.501 17.573 1.00 89.31 159 CYS A C 1
ATOM 1315 O O . CYS A 1 159 ? -9.315 0.654 17.612 1.00 89.31 159 CYS A O 1
ATOM 1317 N N . ARG A 1 160 ? -7.498 -0.681 17.680 1.00 86.62 160 ARG A N 1
ATOM 1318 C CA . ARG A 1 160 ? -8.157 -1.924 18.042 1.00 86.62 160 ARG A CA 1
ATOM 1319 C C . ARG A 1 160 ? -7.733 -2.331 19.451 1.00 86.62 160 ARG A C 1
ATOM 1321 O O . ARG A 1 160 ? -6.549 -2.283 19.780 1.00 86.62 160 ARG A O 1
ATOM 1328 N N . ALA A 1 161 ? -8.684 -2.781 20.263 1.00 85.69 161 ALA A N 1
ATOM 1329 C CA . ALA A 1 161 ? -8.384 -3.396 21.553 1.00 85.69 161 ALA A CA 1
ATOM 1330 C C . ALA A 1 161 ? -7.724 -4.772 21.367 1.00 85.69 161 ALA A C 1
ATOM 1332 O O . ALA A 1 161 ? -8.292 -5.671 20.738 1.00 85.69 161 ALA A O 1
ATOM 1333 N N . MET A 1 162 ? -6.548 -4.974 21.954 1.00 81.00 162 MET A N 1
ATOM 1334 C CA . MET A 1 162 ? -5.814 -6.244 21.895 1.00 81.00 162 MET A CA 1
ATOM 1335 C C . MET A 1 162 ? -6.347 -7.282 22.885 1.00 81.00 162 MET A C 1
ATOM 1337 O O . MET A 1 162 ? -6.320 -8.490 22.622 1.00 81.00 162 MET A O 1
ATOM 1341 N N . CYS A 1 163 ? -6.879 -6.811 24.008 1.00 77.69 163 CYS A N 1
ATOM 1342 C CA . CYS A 1 163 ? -7.473 -7.612 25.065 1.00 77.69 163 CYS A CA 1
ATOM 1343 C C . CYS A 1 163 ? -8.771 -6.965 25.552 1.00 77.69 163 CYS A C 1
ATOM 1345 O O . CYS A 1 163 ? -9.027 -5.787 25.308 1.00 77.69 163 CYS A O 1
ATOM 1347 N N . SER A 1 164 ? -9.607 -7.757 26.223 1.00 80.56 164 SER A N 1
ATOM 1348 C CA . SER A 1 164 ? -10.751 -7.193 26.930 1.00 80.56 164 SER A CA 1
ATOM 1349 C C . SER A 1 164 ? -10.258 -6.489 28.194 1.00 80.56 164 SER A C 1
ATOM 1351 O O . SER A 1 164 ? -9.486 -7.073 28.955 1.00 80.56 164 SER A O 1
ATOM 1353 N N . VAL A 1 165 ? -10.714 -5.260 28.416 1.00 75.56 165 VAL A N 1
ATOM 1354 C CA . VAL A 1 165 ? -10.379 -4.440 29.585 1.00 75.56 165 VAL A CA 1
ATOM 1355 C C . VAL A 1 165 ? -11.657 -4.246 30.389 1.00 75.56 165 VAL A C 1
ATOM 1357 O O . VAL A 1 165 ? -12.656 -3.784 29.845 1.00 75.56 165 VAL A O 1
ATOM 1360 N N . ALA A 1 166 ? -11.641 -4.628 31.665 1.00 73.56 166 ALA A N 1
ATOM 1361 C CA . ALA A 1 166 ? -12.744 -4.385 32.591 1.00 73.56 166 ALA A CA 1
ATOM 1362 C C . ALA A 1 166 ? -12.425 -3.173 33.473 1.00 73.56 166 ALA A C 1
ATOM 1364 O O . ALA A 1 166 ? -11.266 -2.967 33.840 1.00 73.56 166 ALA A O 1
ATOM 1365 N N . GLN A 1 167 ? -13.447 -2.395 33.831 1.00 68.12 167 GLN A N 1
ATOM 1366 C CA . GLN A 1 167 ? -13.288 -1.304 34.791 1.00 68.12 167 GLN A CA 1
ATOM 1367 C C . GLN A 1 167 ? -12.842 -1.842 36.163 1.00 68.12 167 GLN A C 1
ATOM 1369 O O . GLN A 1 167 ? -13.437 -2.803 36.663 1.00 68.12 167 GLN A O 1
ATOM 1374 N N . PRO A 1 168 ? -11.827 -1.230 36.802 1.00 64.06 168 PRO A N 1
ATOM 1375 C CA . PRO A 1 168 ? -11.547 -1.466 38.211 1.00 64.06 168 PRO A CA 1
ATOM 1376 C C . PRO A 1 168 ? -12.744 -1.009 39.054 1.00 64.06 168 PRO A C 1
ATOM 1378 O O . PRO A 1 168 ? -13.239 0.101 38.864 1.00 64.06 168 PRO A O 1
ATOM 1381 N N . ALA A 1 169 ? -13.173 -1.827 40.020 1.00 59.81 169 ALA A N 1
ATOM 1382 C CA . ALA A 1 169 ? -14.314 -1.520 40.895 1.00 59.81 169 ALA A CA 1
ATOM 1383 C C . ALA A 1 169 ? -14.144 -0.215 41.705 1.00 59.81 169 ALA A C 1
ATOM 1385 O O . ALA A 1 169 ? -15.115 0.344 42.197 1.00 59.81 169 ALA A O 1
ATOM 1386 N N . GLU A 1 170 ? -12.908 0.270 41.837 1.00 59.97 170 GLU A N 1
ATOM 1387 C CA . GLU A 1 170 ? -12.543 1.460 42.612 1.00 59.97 170 GLU A CA 1
ATOM 1388 C C . GLU A 1 170 ? -12.601 2.770 41.798 1.00 59.97 170 GLU A C 1
ATOM 1390 O O . GLU A 1 170 ? -12.491 3.844 42.382 1.00 59.97 170 GLU A O 1
ATOM 1395 N N . LYS A 1 171 ? -12.779 2.704 40.466 1.00 63.00 171 LYS A N 1
ATOM 1396 C CA . LYS A 1 171 ? -12.766 3.863 39.546 1.00 63.00 171 LYS A CA 1
ATOM 1397 C C . LYS A 1 171 ? -13.845 3.756 38.461 1.00 63.00 171 LYS A C 1
ATOM 1399 O O . LYS A 1 171 ? -13.583 3.840 37.256 1.00 63.00 171 LYS A O 1
ATOM 1404 N N . GLU A 1 172 ? -15.072 3.508 38.905 1.00 61.31 172 GLU A N 1
ATOM 1405 C CA . GLU A 1 172 ? -16.237 3.362 38.033 1.00 61.31 172 GLU A CA 1
ATOM 1406 C C . GLU A 1 172 ? -16.510 4.671 37.268 1.00 61.31 172 GLU A C 1
ATOM 1408 O O . GLU A 1 172 ? -16.639 5.743 37.857 1.00 61.31 172 GLU A O 1
ATOM 1413 N N . GLY A 1 173 ? -16.560 4.589 35.934 1.00 65.12 173 GLY A N 1
ATOM 1414 C CA . GLY A 1 173 ? -16.795 5.738 35.049 1.00 65.12 173 GLY A CA 1
ATOM 1415 C C . GLY A 1 173 ? -15.551 6.480 34.539 1.00 65.12 173 GLY A C 1
ATOM 1416 O O . GLY A 1 173 ? -15.688 7.266 33.603 1.00 65.12 173 GLY A O 1
ATOM 1417 N N . GLU A 1 174 ? -14.353 6.214 35.071 1.00 77.38 174 GLU A N 1
ATOM 1418 C CA . GLU A 1 174 ? -13.103 6.811 34.558 1.00 77.38 174 GLU A CA 1
ATOM 1419 C C . GLU A 1 174 ? -12.502 5.998 33.402 1.00 77.38 174 GLU A C 1
ATOM 1421 O O . GLU A 1 174 ? -12.056 6.566 32.404 1.00 77.38 174 GLU A O 1
ATOM 1426 N N . TYR A 1 175 ? -12.527 4.665 33.503 1.00 81.69 175 TYR A N 1
ATOM 1427 C CA . TYR A 1 175 ? -11.943 3.757 32.510 1.00 81.69 175 TYR A CA 1
ATOM 1428 C C . TYR A 1 175 ? -12.973 3.227 31.521 1.00 81.69 175 TYR A C 1
ATOM 1430 O O . TYR A 1 175 ? -14.120 2.938 31.867 1.00 81.69 175 TYR A O 1
ATOM 1438 N N . LEU A 1 176 ? -12.554 3.027 30.275 1.00 82.56 176 LEU A N 1
ATOM 1439 C CA . LEU A 1 176 ? -13.409 2.426 29.259 1.00 82.56 176 LEU A CA 1
ATOM 1440 C C . LEU A 1 176 ? -13.384 0.895 29.380 1.00 82.56 176 LEU A C 1
ATOM 1442 O O . LEU A 1 176 ? -12.319 0.277 29.375 1.00 82.56 176 LEU A O 1
ATOM 1446 N N . THR A 1 177 ? -14.564 0.273 29.456 1.00 82.19 177 THR A N 1
ATOM 1447 C CA . THR A 1 177 ? -14.673 -1.187 29.327 1.00 82.19 177 THR A CA 1
ATOM 1448 C C . THR A 1 177 ? -14.599 -1.548 27.850 1.00 82.19 177 THR A C 1
ATOM 1450 O O . THR A 1 177 ? -15.366 -1.015 27.050 1.00 82.19 177 THR A O 1
ATOM 1453 N N . LEU A 1 178 ? -13.690 -2.453 27.494 1.00 80.81 178 LEU A N 1
ATOM 1454 C CA . LEU A 1 178 ? -13.430 -2.853 26.114 1.00 80.81 178 LEU A CA 1
ATOM 1455 C C . LEU A 1 178 ? -13.549 -4.358 25.945 1.00 80.81 178 LEU A C 1
ATOM 1457 O O . LEU A 1 178 ? -13.087 -5.137 26.780 1.00 80.81 178 LEU A O 1
ATOM 1461 N N . CYS A 1 179 ? 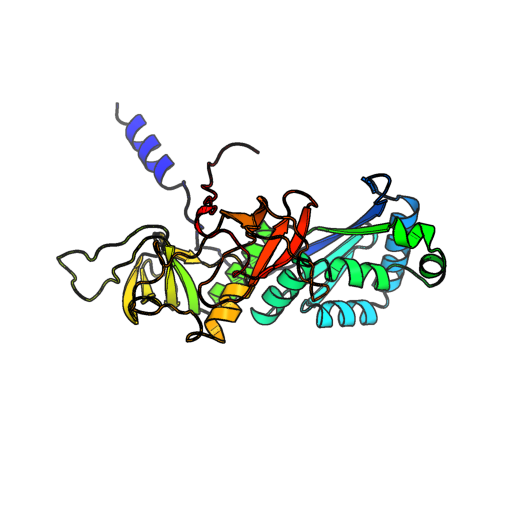-14.097 -4.775 24.815 1.00 80.25 179 CYS A N 1
ATOM 1462 C CA . CYS A 1 179 ? -13.995 -6.136 24.322 1.00 80.25 179 CYS A CA 1
ATOM 1463 C C . CYS A 1 179 ? -12.772 -6.279 23.413 1.00 80.25 179 CYS A C 1
ATOM 1465 O O . CYS A 1 179 ? -12.415 -5.376 22.659 1.00 80.25 179 CYS A O 1
ATOM 1467 N N . LYS A 1 180 ? -12.149 -7.460 23.408 1.00 81.00 180 LYS A N 1
ATOM 1468 C CA . LYS A 1 180 ? -11.110 -7.784 22.424 1.00 81.00 180 LYS A CA 1
ATOM 1469 C C . LYS A 1 180 ? -11.600 -7.525 20.987 1.00 81.00 180 LYS A C 1
ATOM 1471 O O . LYS A 1 180 ? -12.695 -7.951 20.614 1.00 81.00 180 LYS A O 1
ATOM 1476 N N . ASN A 1 181 ? -10.736 -6.908 20.181 1.00 76.25 181 ASN A N 1
ATOM 1477 C CA . ASN A 1 181 ? -10.942 -6.470 18.796 1.00 76.25 181 ASN A CA 1
ATOM 1478 C C . ASN A 1 181 ? -11.936 -5.311 18.610 1.00 76.25 181 ASN A C 1
ATOM 1480 O O . ASN A 1 181 ? -12.307 -5.014 17.475 1.00 76.25 181 ASN A O 1
ATOM 1484 N N . GLU A 1 182 ? -12.364 -4.662 19.691 1.00 80.88 182 GLU A N 1
ATOM 1485 C CA . GLU A 1 182 ? -13.233 -3.493 19.618 1.00 80.88 182 GLU A CA 1
ATOM 1486 C C . GLU A 1 182 ? -12.506 -2.289 19.007 1.00 80.88 182 GLU A C 1
ATOM 1488 O O . GLU A 1 182 ? -11.315 -2.078 19.248 1.00 80.88 182 GLU A O 1
ATOM 1493 N N . LEU A 1 183 ? -13.237 -1.523 18.195 1.00 85.06 183 LEU A N 1
ATOM 1494 C CA . LEU A 1 183 ? -12.763 -0.304 17.551 1.00 85.06 183 LEU A CA 1
ATOM 1495 C C . LEU A 1 183 ? -12.931 0.907 18.461 1.00 85.06 183 LEU A C 1
ATOM 1497 O O . LEU A 1 183 ? -14.007 1.143 19.016 1.00 85.06 183 LEU A O 1
ATOM 1501 N N . ILE A 1 184 ? -11.871 1.698 18.563 1.00 87.50 184 ILE A N 1
ATOM 1502 C CA . ILE A 1 184 ? -11.780 2.801 19.513 1.00 87.50 184 ILE A CA 1
ATOM 1503 C C . ILE A 1 184 ? -11.153 4.003 18.816 1.00 87.50 184 ILE A C 1
ATOM 1505 O O . ILE A 1 184 ? -10.156 3.860 18.116 1.00 87.50 184 ILE A O 1
ATOM 1509 N N . SER A 1 185 ? -11.717 5.188 19.021 1.00 90.69 185 SER A N 1
ATOM 1510 C CA . SER A 1 185 ? -11.082 6.458 18.662 1.00 90.69 185 SER A CA 1
ATOM 1511 C C . SER A 1 185 ? -10.243 6.930 19.838 1.00 90.69 185 SER A C 1
ATOM 1513 O O . SER A 1 185 ? -10.781 7.055 20.937 1.00 90.69 185 SER A O 1
ATOM 1515 N N . VAL A 1 186 ? -8.959 7.197 19.629 1.00 91.94 186 VAL A N 1
ATOM 1516 C CA . VAL A 1 186 ? -8.048 7.660 20.678 1.00 91.94 186 VAL A CA 1
ATOM 1517 C C . VAL A 1 186 ? -7.567 9.070 20.390 1.00 91.94 186 VAL A C 1
ATOM 1519 O O . VAL A 1 186 ? -7.275 9.432 19.247 1.00 91.94 186 VAL A O 1
ATOM 1522 N N . LYS A 1 187 ? -7.478 9.866 21.449 1.00 90.31 187 LYS A N 1
ATOM 1523 C CA . LYS A 1 187 ? -6.811 11.159 21.439 1.00 90.31 187 LYS A CA 1
ATOM 1524 C C . LYS A 1 187 ? -5.564 11.032 22.300 1.00 90.31 187 LYS A C 1
ATOM 1526 O O . LYS A 1 187 ? -5.660 10.794 23.500 1.00 90.31 187 LYS A O 1
ATOM 1531 N N . MET A 1 188 ? -4.408 11.153 21.665 1.00 83.12 188 MET A N 1
ATOM 1532 C CA . MET A 1 188 ? -3.136 11.040 22.355 1.00 83.12 188 MET A CA 1
ATOM 1533 C C . MET A 1 188 ? -2.863 12.255 23.235 1.00 83.12 188 MET A C 1
ATOM 1535 O O . MET A 1 188 ? -3.132 13.396 22.853 1.00 83.12 188 MET A O 1
ATOM 1539 N N . ALA A 1 189 ? -2.260 11.973 24.386 1.00 78.69 189 ALA A N 1
ATOM 1540 C CA . ALA A 1 189 ? -1.607 12.936 25.254 1.00 78.69 189 ALA A CA 1
ATOM 1541 C C . ALA A 1 189 ? -0.127 12.540 25.372 1.00 78.69 189 ALA A C 1
ATOM 1543 O O . ALA A 1 189 ? 0.205 11.375 25.616 1.00 78.69 189 ALA A O 1
ATOM 1544 N N . GLU A 1 190 ? 0.778 13.483 25.102 1.00 70.88 190 GLU A N 1
ATOM 1545 C CA . GLU A 1 190 ? 2.218 13.214 25.093 1.00 70.88 190 GLU A CA 1
ATOM 1546 C C . GLU A 1 190 ? 2.723 12.846 26.494 1.00 70.88 190 GLU A C 1
ATOM 1548 O O . GLU A 1 190 ? 2.510 13.579 27.455 1.00 70.88 190 GLU A O 1
ATOM 1553 N N . GLY A 1 191 ? 3.441 11.723 26.599 1.00 68.19 191 GLY A N 1
ATOM 1554 C CA . GLY A 1 191 ? 4.077 11.288 27.848 1.00 68.19 191 GLY A CA 1
ATOM 1555 C C . GLY A 1 191 ? 3.167 10.532 28.822 1.00 68.19 191 GLY A C 1
ATOM 1556 O O . GLY A 1 191 ? 3.632 10.171 29.901 1.00 68.19 191 GLY A O 1
ATOM 1557 N N . GLU A 1 192 ? 1.915 10.251 28.451 1.00 76.19 192 GLU A N 1
ATOM 1558 C CA . GLU A 1 192 ? 0.962 9.527 29.300 1.00 76.19 192 GLU A CA 1
ATOM 1559 C C . GLU A 1 192 ? 0.873 8.032 28.946 1.00 76.19 192 GLU A C 1
ATOM 1561 O O . GLU A 1 192 ? 0.921 7.635 27.779 1.00 76.19 192 GLU A O 1
ATOM 1566 N N . SER A 1 193 ? 0.732 7.189 29.977 1.00 80.88 193 SER A N 1
ATOM 1567 C CA . SER A 1 193 ? 0.528 5.733 29.867 1.00 80.88 193 SER A CA 1
ATOM 1568 C C . SER A 1 193 ? -0.923 5.335 29.583 1.00 80.88 193 SER A C 1
ATOM 1570 O O . SER A 1 193 ? -1.219 4.160 29.342 1.00 80.88 193 SER A O 1
ATOM 1572 N N . GLU A 1 194 ? -1.827 6.307 29.641 1.00 87.06 194 GLU A N 1
ATOM 1573 C CA . GLU A 1 194 ? -3.261 6.166 29.442 1.00 87.06 194 GLU A CA 1
ATOM 1574 C C . GLU A 1 194 ? -3.720 7.269 28.497 1.00 87.06 194 GLU A C 1
ATOM 1576 O O . GLU A 1 194 ? -3.243 8.395 28.594 1.00 87.06 194 GLU A O 1
ATOM 1581 N N . TRP A 1 195 ? -4.627 6.950 27.578 1.00 89.06 195 TRP A N 1
ATOM 1582 C CA . TRP A 1 195 ? -5.164 7.923 26.627 1.00 89.06 195 TRP A CA 1
ATOM 1583 C C . TRP A 1 195 ? -6.674 8.038 26.752 1.00 89.06 195 TRP A C 1
ATOM 1585 O O . TRP A 1 195 ? -7.361 7.073 27.096 1.00 89.06 195 TRP A O 1
ATOM 1595 N N . GLU A 1 196 ? -7.200 9.213 26.409 1.00 90.38 196 GLU A N 1
ATOM 1596 C CA . GLU A 1 196 ? -8.636 9.395 26.239 1.00 90.38 196 GLU A CA 1
ATOM 1597 C C . GLU A 1 196 ? -9.120 8.623 25.010 1.00 90.38 196 GLU A C 1
ATOM 1599 O O . GLU A 1 196 ? -8.637 8.811 23.888 1.00 90.38 196 GLU A O 1
ATOM 1604 N N . ALA A 1 197 ? -10.130 7.789 25.219 1.00 90.88 197 ALA A N 1
ATOM 1605 C CA . ALA A 1 197 ? -10.691 6.917 24.209 1.00 90.88 197 ALA A CA 1
ATOM 1606 C C . ALA A 1 197 ? -12.213 7.010 24.145 1.00 90.88 197 ALA A C 1
ATOM 1608 O O . ALA A 1 197 ? -12.891 7.253 25.143 1.00 90.88 197 ALA A O 1
ATOM 1609 N N . VAL A 1 198 ? -12.755 6.760 22.955 1.00 89.31 198 VAL A N 1
ATOM 1610 C CA . VAL A 1 198 ? -14.187 6.591 22.710 1.00 89.31 198 VAL A CA 1
ATOM 1611 C C . VAL A 1 198 ? -14.409 5.277 21.976 1.00 89.31 198 VAL A C 1
ATOM 1613 O O . VAL A 1 198 ? -13.881 5.083 20.880 1.00 89.31 198 VAL A O 1
ATOM 1616 N N . SER A 1 199 ? -15.204 4.380 22.556 1.00 86.00 199 SER A N 1
ATOM 1617 C CA . SER A 1 199 ? -15.627 3.155 21.874 1.00 86.00 199 SER A CA 1
ATOM 1618 C C . SER A 1 199 ? -16.566 3.499 20.721 1.00 86.00 199 SER A C 1
ATOM 1620 O O . SER A 1 199 ? -17.571 4.188 20.911 1.00 86.00 199 SER A O 1
ATOM 1622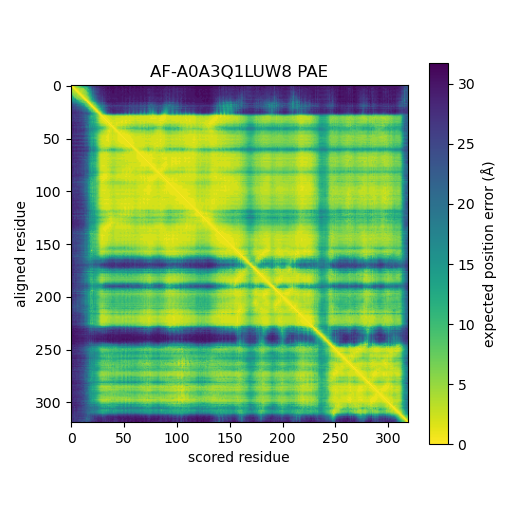 N N . LEU A 1 200 ? -16.279 2.966 19.533 1.00 82.06 200 LEU A N 1
ATOM 1623 C CA . LEU A 1 200 ? -17.173 3.104 18.382 1.00 82.06 200 LEU A CA 1
ATOM 1624 C C . LEU A 1 200 ? -18.405 2.195 18.480 1.00 82.06 200 LEU A C 1
ATOM 1626 O O . LEU A 1 200 ? -19.395 2.437 17.797 1.00 82.06 200 LEU A O 1
ATOM 1630 N N . VAL A 1 201 ? -18.370 1.170 19.338 1.00 76.38 201 VAL A N 1
ATOM 1631 C CA . VAL A 1 201 ? -19.474 0.215 19.520 1.00 76.38 201 VAL A CA 1
ATOM 1632 C C . VAL A 1 201 ? -20.474 0.717 20.561 1.00 76.38 201 VAL A C 1
ATOM 1634 O O . VAL A 1 201 ? -21.685 0.686 20.339 1.00 76.38 201 VAL A O 1
ATOM 1637 N N . THR A 1 202 ? -19.986 1.175 21.715 1.00 78.56 202 THR A N 1
ATOM 1638 C CA . THR A 1 202 ? -20.839 1.596 22.836 1.00 78.56 202 THR A CA 1
ATOM 1639 C C . THR A 1 202 ? -21.087 3.103 22.854 1.00 78.56 202 THR A C 1
ATOM 1641 O O . THR A 1 202 ? -22.082 3.544 23.437 1.00 78.56 202 THR A O 1
ATOM 1644 N N . GLY A 1 203 ? -20.210 3.888 22.218 1.00 81.00 203 GLY A N 1
ATOM 1645 C CA . GLY A 1 203 ? -20.190 5.350 22.299 1.00 81.00 203 GLY A CA 1
ATOM 1646 C C . GLY A 1 203 ? -19.663 5.882 23.635 1.00 81.00 203 GLY A C 1
ATOM 1647 O O . GLY A 1 203 ? -19.687 7.091 23.859 1.00 81.00 203 GLY A O 1
ATOM 1648 N N . GLN A 1 204 ? -19.220 5.005 24.542 1.00 83.25 204 GLN A N 1
ATOM 1649 C CA . GLN A 1 204 ? -18.694 5.408 25.843 1.00 83.25 204 GLN A CA 1
ATOM 1650 C C . GLN A 1 204 ? -17.306 6.030 25.695 1.00 83.25 204 GLN A C 1
ATOM 1652 O O . GLN A 1 204 ? -16.491 5.574 24.890 1.00 83.25 204 GLN A O 1
ATOM 1657 N N . ARG A 1 205 ? -17.046 7.062 26.501 1.00 88.62 205 ARG A N 1
ATOM 1658 C CA . ARG A 1 205 ? -15.742 7.711 26.645 1.00 88.62 205 ARG A CA 1
ATOM 1659 C C . ARG A 1 205 ? -15.105 7.271 27.960 1.00 88.62 205 ARG A C 1
ATOM 1661 O O . ARG A 1 205 ? -15.816 7.133 28.949 1.00 88.62 205 ARG A O 1
ATOM 1668 N N . GLY A 1 206 ? -13.791 7.094 27.968 1.00 88.56 206 GLY A N 1
ATOM 1669 C CA . GLY A 1 206 ? -13.017 6.818 29.177 1.00 88.56 206 GLY A CA 1
ATOM 1670 C C . GLY A 1 206 ? -11.524 6.734 28.880 1.00 88.56 206 GLY A C 1
ATOM 1671 O O . GLY A 1 206 ? -11.110 6.852 27.726 1.00 88.56 206 GLY A O 1
ATOM 1672 N N . LEU A 1 207 ? -10.723 6.525 29.918 1.00 89.25 207 LEU A N 1
ATOM 1673 C CA . LEU A 1 207 ? -9.291 6.271 29.805 1.00 89.25 207 LEU A CA 1
ATOM 1674 C C . LEU A 1 207 ? -9.023 4.808 29.454 1.00 89.25 207 LEU A C 1
ATOM 1676 O O . LEU A 1 207 ? -9.731 3.899 29.903 1.00 89.25 207 LEU A O 1
ATOM 1680 N N . VAL A 1 208 ? -7.992 4.579 28.644 1.00 87.81 208 VAL A N 1
ATOM 1681 C CA . VAL A 1 208 ? -7.529 3.239 28.267 1.00 87.81 208 VAL A CA 1
ATOM 1682 C C . VAL A 1 208 ? -6.010 3.153 28.361 1.00 87.81 208 VAL A C 1
ATOM 1684 O O . VAL A 1 208 ? -5.321 4.082 27.932 1.00 87.81 208 VAL A O 1
ATOM 1687 N N . PRO A 1 209 ? -5.464 2.043 28.885 1.00 87.19 209 PRO A N 1
ATOM 1688 C CA . PRO A 1 209 ? -4.026 1.847 28.917 1.00 87.19 209 PRO A CA 1
ATOM 1689 C C . PRO A 1 209 ? -3.496 1.648 27.499 1.00 87.19 209 PRO A C 1
ATOM 1691 O O . PRO A 1 209 ? -4.029 0.857 26.716 1.00 87.19 209 PRO A O 1
ATOM 1694 N N . VAL A 1 210 ? -2.396 2.328 27.193 1.00 85.31 210 VAL A N 1
ATOM 1695 C CA . VAL A 1 210 ? -1.755 2.297 25.873 1.00 85.31 210 VAL A CA 1
ATOM 1696 C C . VAL A 1 210 ? -1.355 0.873 25.461 1.00 85.31 210 VAL A C 1
ATOM 1698 O O . VAL A 1 210 ? -1.486 0.494 24.301 1.00 85.31 210 VAL A O 1
ATOM 1701 N N . SER A 1 211 ? -0.955 0.041 26.427 1.00 85.06 211 SER A N 1
ATOM 1702 C CA . SER A 1 211 ? -0.575 -1.364 26.218 1.00 85.06 211 SER A CA 1
ATOM 1703 C C . SER A 1 211 ? -1.723 -2.277 25.771 1.00 85.06 211 SER A C 1
ATOM 1705 O O . SER A 1 211 ? -1.470 -3.366 25.256 1.00 85.06 211 SER A O 1
ATOM 1707 N N . ALA A 1 212 ? -2.980 -1.858 25.945 1.00 85.44 212 ALA A N 1
ATOM 1708 C CA . ALA A 1 212 ? -4.146 -2.613 25.492 1.00 85.44 212 ALA A CA 1
ATOM 1709 C C . ALA A 1 212 ? -4.555 -2.281 24.049 1.00 85.44 212 ALA A C 1
ATOM 1711 O O . ALA A 1 212 ? -5.506 -2.877 23.535 1.00 85.44 212 ALA A O 1
ATOM 1712 N N . LEU A 1 213 ? -3.866 -1.343 23.394 1.00 87.50 213 LEU A N 1
ATOM 1713 C CA . LEU A 1 213 ? -4.246 -0.806 22.095 1.00 87.50 213 LEU A CA 1
ATOM 1714 C C . LEU A 1 213 ? -3.245 -1.170 21.001 1.00 87.50 213 LEU A C 1
ATOM 1716 O O . LEU A 1 213 ? -2.035 -1.186 21.204 1.00 87.50 213 LEU A O 1
ATOM 1720 N N . GLU A 1 214 ? -3.772 -1.385 19.802 1.00 86.94 214 GLU A N 1
ATOM 1721 C CA . GLU A 1 214 ? -2.996 -1.497 18.572 1.00 86.94 214 GLU A CA 1
ATOM 1722 C C . GLU A 1 214 ? -3.553 -0.508 17.535 1.00 86.94 214 GLU A C 1
ATOM 1724 O O . GLU A 1 214 ? -4.745 -0.585 17.211 1.00 86.94 214 GLU A O 1
ATOM 1729 N N . PRO A 1 215 ? -2.741 0.428 17.004 1.00 88.69 215 PRO A N 1
ATOM 1730 C CA . PRO A 1 215 ? -3.155 1.277 15.891 1.00 88.69 215 PRO A CA 1
ATOM 1731 C C . PRO A 1 215 ? -3.559 0.435 14.677 1.00 88.69 215 PRO A C 1
ATOM 1733 O O . PRO A 1 215 ? -2.959 -0.603 14.396 1.00 88.69 215 PRO A O 1
ATOM 1736 N N . LEU A 1 216 ? -4.562 0.877 13.915 1.00 86.94 216 LEU A N 1
ATOM 1737 C CA . LEU A 1 216 ? -4.921 0.164 12.686 1.00 86.94 216 LEU A CA 1
ATOM 1738 C C . LEU A 1 216 ? -3.765 0.254 11.685 1.00 86.94 216 LEU A C 1
ATOM 1740 O O . LEU A 1 216 ? -3.475 1.338 11.212 1.00 86.94 216 LEU A O 1
ATOM 1744 N N . LEU A 1 217 ? -3.135 -0.873 11.345 1.00 78.62 217 LEU A N 1
ATOM 1745 C CA . LEU A 1 217 ? -1.892 -0.895 10.558 1.00 78.62 217 LEU A CA 1
ATOM 1746 C C . LEU A 1 217 ? -2.043 -0.510 9.081 1.00 78.62 217 LEU A C 1
ATOM 1748 O O . LEU A 1 217 ? -1.050 -0.191 8.437 1.00 78.62 217 LEU A O 1
ATOM 1752 N N . LEU A 1 218 ? -3.260 -0.542 8.527 1.00 84.62 218 LEU A N 1
ATOM 1753 C CA . LEU A 1 218 ? -3.496 -0.037 7.176 1.00 84.62 218 LEU A CA 1
ATOM 1754 C C . LEU A 1 218 ? -3.930 1.434 7.217 1.00 84.62 218 LEU A C 1
ATOM 1756 O O . LEU A 1 218 ? -5.035 1.721 7.695 1.00 84.62 218 LEU A O 1
ATOM 1760 N N . PRO A 1 219 ? -3.143 2.338 6.604 1.00 90.94 219 PRO A N 1
ATOM 1761 C CA . PRO A 1 219 ? -3.492 3.738 6.391 1.00 90.94 219 PRO A CA 1
ATOM 1762 C C . PRO A 1 219 ? -4.932 3.990 5.922 1.00 90.94 219 PRO A C 1
ATOM 1764 O O . PRO A 1 219 ? -5.610 4.887 6.427 1.00 90.94 219 PRO A O 1
ATOM 1767 N N . PHE A 1 220 ? -5.420 3.173 4.983 1.00 89.81 220 PHE A N 1
ATOM 1768 C CA . PHE A 1 220 ? -6.759 3.306 4.411 1.00 89.81 220 PHE A CA 1
ATOM 1769 C C . PHE A 1 220 ? -7.869 3.230 5.471 1.00 89.81 220 PHE A C 1
ATOM 1771 O O . PHE A 1 220 ? -8.824 4.003 5.422 1.00 89.81 220 PHE A O 1
ATOM 1778 N N . HIS A 1 221 ? -7.732 2.362 6.476 1.00 86.62 221 HIS A N 1
ATOM 1779 C CA . HIS A 1 221 ? -8.748 2.216 7.520 1.00 86.62 221 HIS A CA 1
ATOM 1780 C C . HIS A 1 221 ? -8.875 3.454 8.397 1.00 86.62 221 HIS A C 1
ATOM 1782 O O . HIS A 1 221 ? -9.989 3.834 8.753 1.00 86.62 221 HIS A O 1
ATOM 1788 N N . GLN A 1 222 ? -7.755 4.111 8.706 1.00 90.69 222 GLN A N 1
ATOM 1789 C CA . GLN A 1 222 ? -7.790 5.382 9.427 1.00 90.69 222 GLN A CA 1
ATOM 1790 C C . GLN A 1 222 ? -8.548 6.427 8.624 1.00 90.69 222 GLN A C 1
ATOM 1792 O O . GLN A 1 222 ? -9.448 7.074 9.151 1.00 90.69 222 GLN A O 1
ATOM 1797 N N . TRP A 1 223 ? -8.211 6.573 7.341 1.00 90.12 223 TRP A N 1
ATOM 1798 C CA . TRP A 1 223 ? -8.887 7.526 6.470 1.00 90.12 223 TRP A CA 1
ATOM 1799 C C . TRP A 1 223 ? -10.387 7.231 6.366 1.00 90.12 223 TRP A C 1
ATOM 1801 O O . TRP A 1 223 ? -11.194 8.148 6.528 1.00 90.12 223 TRP A O 1
ATOM 1811 N N . PHE A 1 224 ? -10.773 5.967 6.173 1.00 86.56 224 PHE A N 1
ATOM 1812 C CA . PHE A 1 224 ? -12.177 5.577 6.073 1.00 86.56 224 PHE A CA 1
ATOM 1813 C C . PHE A 1 224 ? -12.957 5.945 7.339 1.00 86.56 224 PHE A C 1
ATOM 1815 O O . PHE A 1 224 ? -13.976 6.626 7.253 1.00 86.56 224 PHE A O 1
ATOM 1822 N N . LEU A 1 225 ? -12.454 5.569 8.518 1.00 86.00 225 LEU A N 1
ATOM 1823 C CA . LEU A 1 225 ? -13.126 5.851 9.788 1.00 86.00 225 LEU A CA 1
ATOM 1824 C C . LEU A 1 225 ? -13.197 7.354 10.098 1.00 86.00 225 LEU A C 1
ATOM 1826 O O . LEU A 1 225 ? -14.189 7.813 10.660 1.00 86.00 225 LEU A O 1
ATOM 1830 N N . LYS A 1 226 ? -12.187 8.139 9.692 1.00 87.38 226 LYS A N 1
ATOM 1831 C CA . LYS A 1 226 ? -12.195 9.606 9.841 1.00 87.38 226 LYS A CA 1
ATOM 1832 C C . LYS A 1 226 ? -13.257 10.276 8.972 1.00 87.38 226 LYS A C 1
ATOM 1834 O O . LYS A 1 226 ? -13.891 11.226 9.421 1.00 87.38 226 LYS A O 1
ATOM 1839 N N . ASN A 1 227 ? -13.452 9.795 7.745 1.00 85.31 227 ASN A N 1
ATOM 1840 C CA . ASN A 1 227 ? -14.371 10.413 6.784 1.00 85.31 227 ASN A CA 1
ATOM 1841 C C . ASN A 1 227 ? -15.801 9.862 6.880 1.00 85.31 227 ASN A C 1
ATOM 1843 O O . ASN A 1 227 ? -16.749 10.558 6.524 1.00 85.31 227 ASN A O 1
ATOM 1847 N N . TYR A 1 228 ? -15.968 8.640 7.390 1.00 80.06 228 TYR A N 1
ATOM 1848 C CA . TYR A 1 228 ? -17.254 7.943 7.457 1.00 80.06 228 TYR A CA 1
ATOM 1849 C C . TYR A 1 228 ? -17.540 7.337 8.844 1.00 80.06 228 TYR A C 1
ATOM 1851 O O . TYR A 1 228 ? -17.883 6.155 8.940 1.00 80.06 228 TYR A O 1
ATOM 1859 N N . PRO A 1 229 ? -17.477 8.124 9.936 1.00 66.31 229 PRO A N 1
ATOM 1860 C CA . PRO A 1 229 ? -17.614 7.607 11.301 1.00 66.31 229 PRO A CA 1
ATOM 1861 C C . PRO A 1 229 ? -18.980 6.954 11.583 1.00 66.31 229 PRO A C 1
ATOM 1863 O O . PRO A 1 229 ? -19.085 6.110 12.467 1.00 66.31 229 PRO A O 1
ATOM 1866 N N . GLY A 1 230 ? -20.027 7.318 10.830 1.00 61.62 230 GLY A N 1
ATOM 1867 C CA . GLY A 1 230 ? -21.381 6.761 10.961 1.00 61.62 230 GLY A CA 1
ATOM 1868 C C . GLY A 1 230 ? -21.710 5.602 10.012 1.00 61.62 230 GLY A C 1
ATOM 1869 O O . GLY A 1 230 ? -22.805 5.054 10.105 1.00 61.62 230 GLY A O 1
ATOM 1870 N N . ASN A 1 231 ? -20.808 5.242 9.090 1.00 57.19 231 ASN A N 1
ATOM 1871 C CA . ASN A 1 231 ? -21.058 4.186 8.099 1.00 57.19 231 ASN A CA 1
ATOM 1872 C C . ASN A 1 231 ? -20.569 2.807 8.559 1.00 57.19 231 ASN A C 1
ATOM 1874 O O . ASN A 1 231 ? -20.884 1.794 7.938 1.00 57.19 231 ASN A O 1
ATOM 1878 N N . CYS A 1 232 ? -19.826 2.743 9.666 1.00 54.44 232 CYS A N 1
ATOM 1879 C CA . CYS A 1 232 ? -19.628 1.480 10.347 1.00 54.44 232 CYS A CA 1
ATOM 1880 C C . CYS A 1 232 ? -20.980 1.042 10.898 1.00 54.44 232 CYS A C 1
ATOM 1882 O O . CYS A 1 232 ? -21.488 1.653 11.834 1.00 54.44 232 CYS A O 1
ATOM 1884 N N . GLY A 1 233 ? -21.572 0.008 10.296 1.00 48.94 233 GLY A N 1
ATOM 1885 C CA . GLY A 1 233 ? -22.859 -0.585 10.672 1.00 48.94 233 GLY A CA 1
ATOM 1886 C C . GLY A 1 233 ? -22.839 -1.267 12.044 1.00 48.94 233 GLY A C 1
ATOM 1887 O O . GLY A 1 233 ? -23.348 -2.375 12.189 1.00 48.94 233 GLY A O 1
ATOM 1888 N N . LEU A 1 234 ? -22.255 -0.617 13.052 1.00 53.00 234 LEU A N 1
ATOM 1889 C CA . LEU A 1 234 ? -22.253 -0.976 14.465 1.00 53.00 234 LEU A CA 1
ATOM 1890 C C . LEU A 1 234 ? -23.662 -0.736 15.032 1.00 53.00 234 LEU A C 1
ATOM 1892 O O . LEU A 1 234 ? -23.898 0.072 15.926 1.00 53.00 234 LEU A O 1
ATOM 1896 N N . SER A 1 235 ? -24.646 -1.411 14.442 1.00 41.78 235 SER A N 1
ATOM 1897 C CA . SER A 1 235 ? -26.014 -1.464 14.928 1.00 41.78 235 SER A CA 1
ATOM 1898 C C . SER A 1 235 ? -26.022 -2.101 16.319 1.00 41.78 235 SER A C 1
ATOM 1900 O O . SER A 1 235 ? -25.498 -3.194 16.515 1.00 41.78 235 SER A O 1
ATOM 1902 N N . ARG A 1 236 ? -26.702 -1.462 17.284 1.00 47.31 236 ARG A N 1
ATOM 1903 C CA . ARG A 1 236 ? -27.022 -2.049 18.605 1.00 47.31 236 ARG A CA 1
ATOM 1904 C C . ARG A 1 236 ? -27.888 -3.315 18.512 1.00 47.31 236 ARG A C 1
ATOM 1906 O O . ARG A 1 236 ? -28.045 -4.025 19.506 1.00 47.31 236 ARG A O 1
ATOM 1913 N N . LYS A 1 237 ? -28.499 -3.587 17.355 1.00 38.12 237 LYS A N 1
ATOM 1914 C CA . LYS A 1 237 ? -29.269 -4.807 17.111 1.00 38.12 237 LYS A CA 1
ATOM 1915 C C . LYS A 1 237 ? -28.355 -5.895 16.559 1.00 38.12 237 LYS A C 1
ATOM 1917 O O . LYS A 1 237 ? -27.856 -5.775 15.444 1.00 38.12 237 LYS A O 1
ATOM 1922 N N . ARG A 1 238 ? -28.210 -6.942 17.383 1.00 41.50 238 ARG A N 1
ATOM 1923 C CA . ARG A 1 238 ? -27.765 -8.298 17.040 1.00 41.50 238 ARG A CA 1
ATOM 1924 C C . ARG A 1 238 ? -28.326 -8.691 15.678 1.00 41.50 238 ARG A C 1
ATOM 1926 O O . ARG A 1 238 ? -29.511 -8.965 15.613 1.00 41.50 238 ARG A O 1
ATOM 1933 N N . ASP A 1 239 ? -27.468 -8.684 14.672 1.00 35.25 239 ASP A N 1
ATOM 1934 C CA . ASP A 1 239 ? -27.430 -9.631 13.555 1.00 35.25 239 ASP A CA 1
ATOM 1935 C C . ASP A 1 239 ? -26.010 -9.562 12.967 1.00 35.25 239 ASP A C 1
ATOM 1937 O O . ASP A 1 239 ? -25.744 -9.052 11.885 1.00 35.25 239 ASP A O 1
ATOM 1941 N N . TRP A 1 240 ? -25.075 -10.023 13.801 1.00 39.97 240 TRP A N 1
ATOM 1942 C CA . TRP A 1 240 ? -23.757 -10.540 13.445 1.00 39.97 240 TRP A CA 1
ATOM 1943 C C . TRP A 1 240 ? -23.485 -11.658 14.455 1.00 39.97 240 TRP A C 1
ATOM 1945 O O . TRP A 1 240 ? -22.972 -11.425 15.551 1.00 39.97 240 TRP A O 1
ATOM 1955 N N . THR A 1 241 ? -23.986 -12.858 14.185 1.00 37.84 241 THR A N 1
ATOM 1956 C CA . THR A 1 241 ? -23.619 -14.070 14.928 1.00 37.84 241 THR A CA 1
ATOM 1957 C C . THR A 1 241 ? -22.283 -14.547 14.344 1.00 37.84 241 THR A C 1
ATOM 1959 O O . THR A 1 241 ? -22.294 -15.232 13.339 1.00 37.84 241 THR A O 1
ATOM 1962 N N . GLY A 1 242 ? -21.095 -14.168 14.817 1.00 37.53 242 GLY A N 1
ATOM 1963 C CA . GLY A 1 242 ? -20.710 -13.565 16.083 1.00 37.53 242 GLY A CA 1
ATOM 1964 C C . GLY A 1 242 ? -19.535 -12.594 15.936 1.00 37.53 242 GLY A C 1
ATOM 1965 O O . GLY A 1 242 ? -18.697 -12.734 15.057 1.00 37.53 242 GLY A O 1
ATOM 1966 N N . SER A 1 243 ? -19.518 -11.644 16.872 1.00 41.56 243 SER A N 1
ATOM 1967 C CA . SER A 1 243 ? -18.473 -10.670 17.201 1.00 41.56 243 SER A CA 1
ATOM 1968 C C . SER A 1 243 ? -18.286 -9.500 16.212 1.00 41.56 243 SER A C 1
ATOM 1970 O O . SER A 1 243 ? -17.906 -9.652 15.060 1.00 41.56 243 SER A O 1
ATOM 1972 N N . TYR A 1 244 ? -18.543 -8.287 16.713 1.00 48.47 244 TYR A N 1
ATOM 1973 C CA . TYR A 1 244 ? -18.344 -6.969 16.086 1.00 48.47 244 TYR A CA 1
ATOM 1974 C C . TYR A 1 244 ? -16.857 -6.650 15.822 1.00 48.47 244 TYR A C 1
ATOM 1976 O O . TYR A 1 244 ? -16.371 -5.561 16.121 1.00 48.47 244 TYR A O 1
ATOM 1984 N N . GLN A 1 245 ? -16.097 -7.635 15.359 1.00 56.28 245 GLN A N 1
ATOM 1985 C CA . GLN A 1 245 ? -14.650 -7.632 15.387 1.00 56.28 245 GLN A CA 1
ATOM 1986 C C . GLN A 1 245 ? -14.125 -7.346 13.995 1.00 56.28 245 GLN A C 1
ATOM 1988 O O . GLN A 1 245 ? -14.409 -8.063 13.039 1.00 56.28 245 GLN A O 1
ATOM 1993 N N . ILE A 1 246 ? -13.297 -6.311 13.914 1.00 62.00 246 ILE A N 1
ATOM 1994 C CA . ILE A 1 246 ? -12.341 -6.190 12.829 1.00 62.00 246 ILE A CA 1
ATOM 1995 C C . ILE A 1 246 ? -11.595 -7.528 12.696 1.00 62.00 246 ILE A C 1
ATOM 1997 O O . ILE A 1 246 ? -10.971 -8.008 13.649 1.00 62.00 246 ILE A O 1
ATOM 2001 N N . GLY A 1 247 ? -11.696 -8.139 11.517 1.00 63.59 247 GLY A N 1
ATOM 2002 C CA . GLY A 1 247 ? -11.103 -9.439 11.234 1.00 63.59 247 GLY A CA 1
ATOM 2003 C C . GLY A 1 247 ? -9.866 -9.315 10.353 1.00 63.59 247 GLY A C 1
ATOM 2004 O O . GLY A 1 247 ? -9.970 -8.839 9.225 1.00 63.59 247 GLY A O 1
ATOM 2005 N N . ARG A 1 248 ? -8.708 -9.764 10.853 1.00 74.25 248 ARG A N 1
ATOM 2006 C CA . ARG A 1 248 ? -7.518 -10.079 10.050 1.00 74.25 248 ARG A CA 1
ATOM 2007 C C . ARG A 1 248 ? -7.379 -11.591 9.948 1.00 74.25 248 ARG A C 1
ATOM 2009 O O . ARG A 1 248 ? -7.210 -12.279 10.958 1.00 74.25 248 ARG A O 1
ATOM 2016 N N . GLY A 1 249 ? -7.385 -12.115 8.733 1.00 81.25 249 GLY A N 1
ATOM 2017 C CA . GLY A 1 249 ? -7.358 -13.554 8.564 1.00 81.25 249 GLY A CA 1
ATOM 2018 C C . GLY A 1 249 ? -7.404 -14.006 7.122 1.00 81.25 249 GLY A C 1
ATOM 2019 O O . GLY A 1 249 ? -7.098 -13.256 6.199 1.00 81.25 249 GLY A O 1
ATOM 2020 N N . LYS A 1 250 ? -7.821 -15.252 6.953 1.00 86.88 250 LYS A N 1
ATOM 2021 C CA . LYS A 1 250 ? -8.232 -15.795 5.664 1.00 86.88 250 LYS A CA 1
ATOM 2022 C C . LYS A 1 250 ? -9.727 -16.045 5.693 1.00 86.88 250 LYS A C 1
ATOM 2024 O O . LYS A 1 250 ? -10.288 -16.338 6.746 1.00 86.88 250 LYS A O 1
ATOM 2029 N N . CYS A 1 251 ? -10.350 -15.930 4.539 1.00 88.81 251 CYS A N 1
ATOM 2030 C CA . CYS A 1 251 ? -11.748 -16.260 4.324 1.00 88.81 251 CYS A CA 1
ATOM 2031 C C . CYS A 1 251 ? -11.883 -17.025 3.008 1.00 88.81 251 CYS A C 1
ATOM 2033 O O . CYS A 1 251 ? -10.924 -17.102 2.237 1.00 88.81 251 CYS A O 1
ATOM 2035 N N . LYS A 1 252 ? -13.042 -17.628 2.765 1.00 90.38 252 LYS A N 1
ATOM 2036 C CA . LYS A 1 252 ? -13.344 -18.335 1.525 1.00 90.38 252 LYS A CA 1
ATOM 2037 C C . LYS A 1 252 ? -14.453 -17.638 0.764 1.00 90.38 252 LYS A C 1
ATOM 2039 O O . LYS A 1 252 ? -15.415 -17.153 1.355 1.00 90.38 252 LYS A O 1
ATOM 2044 N N . ALA A 1 253 ? -14.348 -17.639 -0.555 1.00 90.56 253 ALA A N 1
ATOM 2045 C CA . ALA A 1 253 ? -15.446 -17.231 -1.413 1.00 90.56 253 ALA A CA 1
ATOM 2046 C C . ALA A 1 253 ? -16.566 -18.285 -1.367 1.00 90.56 253 ALA A C 1
ATOM 2048 O O . ALA A 1 253 ? -16.332 -19.447 -1.690 1.00 90.56 253 ALA A O 1
ATOM 2049 N N . TRP A 1 254 ? -17.793 -17.919 -0.987 1.00 87.69 254 TRP A N 1
ATOM 2050 C CA . TRP A 1 254 ? -18.933 -18.860 -1.051 1.00 87.69 254 TRP A CA 1
ATOM 2051 C C . TRP A 1 254 ? -19.539 -18.954 -2.455 1.00 87.69 254 TRP A C 1
ATOM 2053 O O . TRP A 1 254 ? -20.259 -19.909 -2.752 1.00 87.69 254 TRP A O 1
ATOM 2063 N N . LYS A 1 255 ? -19.219 -17.995 -3.331 1.00 88.31 255 LYS A N 1
ATOM 2064 C CA . LYS A 1 255 ? -19.612 -17.960 -4.739 1.00 88.31 255 LYS A CA 1
ATOM 2065 C C . LYS A 1 255 ? -18.444 -17.467 -5.591 1.00 88.31 255 LYS A C 1
ATOM 2067 O O . LYS A 1 255 ? -17.633 -16.676 -5.123 1.00 88.31 255 LYS A O 1
ATOM 2072 N N . GLU A 1 256 ? -18.383 -17.937 -6.830 1.00 92.19 256 GLU A N 1
ATOM 2073 C CA . GLU A 1 256 ? -17.504 -17.383 -7.858 1.00 92.19 256 GLU A CA 1
ATOM 2074 C C . GLU A 1 256 ? -17.842 -15.917 -8.156 1.00 92.19 256 GLU A C 1
ATOM 2076 O O . GLU A 1 256 ? -19.014 -15.515 -8.119 1.00 92.19 256 GLU A O 1
ATOM 2081 N N . TYR A 1 257 ? -16.802 -15.135 -8.436 1.00 91.50 257 TYR A N 1
ATOM 2082 C CA . TYR A 1 257 ? -16.900 -13.719 -8.742 1.00 91.50 257 TYR A CA 1
ATOM 2083 C C . TYR A 1 257 ? -15.974 -13.342 -9.890 1.00 91.50 257 TYR A C 1
ATOM 2085 O O . TYR A 1 257 ? -14.758 -13.538 -9.822 1.00 91.50 257 TYR A O 1
ATOM 2093 N N . GLU A 1 258 ? -16.582 -12.776 -10.927 1.00 91.31 258 GLU A N 1
ATOM 2094 C CA . GLU A 1 258 ? -15.881 -12.092 -12.002 1.00 91.31 258 GLU A CA 1
ATOM 2095 C C . GLU A 1 258 ? -15.866 -10.598 -11.680 1.00 91.31 258 GLU A C 1
ATOM 2097 O O . GLU A 1 258 ? -16.903 -10.016 -11.356 1.00 91.31 258 GLU A O 1
ATOM 2102 N N . ARG A 1 259 ? -14.682 -9.994 -11.753 1.00 89.19 259 ARG A N 1
ATOM 2103 C CA . ARG A 1 259 ? -14.443 -8.582 -11.475 1.00 89.19 259 ARG A CA 1
ATOM 2104 C C . ARG A 1 259 ? -15.295 -7.702 -12.387 1.00 89.19 259 ARG A C 1
ATOM 2106 O O . ARG A 1 259 ? -15.298 -7.886 -13.607 1.00 89.19 259 ARG A O 1
ATOM 2113 N N . GLU A 1 260 ? -15.974 -6.725 -11.801 1.00 88.81 260 GLU A N 1
ATOM 2114 C CA . GLU A 1 260 ? -16.714 -5.707 -12.553 1.00 88.81 260 GLU A CA 1
ATOM 2115 C C . GLU A 1 260 ? -15.764 -4.576 -12.966 1.00 88.81 260 GLU A C 1
ATOM 2117 O O . GLU A 1 260 ? -15.779 -4.116 -14.109 1.00 88.81 260 GLU A O 1
ATOM 2122 N N . GLU A 1 261 ? -14.869 -4.198 -12.054 1.00 88.25 261 GLU A N 1
ATOM 2123 C CA . GLU A 1 261 ? -13.849 -3.172 -12.258 1.00 88.25 261 GLU A CA 1
ATOM 2124 C C . GLU A 1 261 ? -12.441 -3.774 -12.308 1.00 88.25 261 GLU A C 1
ATOM 2126 O O . GLU A 1 261 ? -12.179 -4.876 -11.825 1.00 88.25 261 GLU A O 1
ATOM 2131 N N . LYS A 1 262 ? -11.487 -3.039 -12.892 1.00 84.62 262 LYS A N 1
ATOM 2132 C CA . LYS A 1 262 ? -10.104 -3.533 -13.060 1.00 84.62 262 LYS A CA 1
ATOM 2133 C C . LYS A 1 262 ? -9.399 -3.858 -11.743 1.00 84.62 262 LYS A C 1
ATOM 2135 O O . LYS A 1 262 ? -8.514 -4.712 -11.742 1.00 84.62 262 LYS A O 1
ATOM 2140 N N . ASP A 1 263 ? -9.806 -3.197 -10.668 1.00 88.19 263 ASP A N 1
ATOM 2141 C CA . ASP A 1 263 ? -9.158 -3.266 -9.357 1.00 88.19 263 ASP A CA 1
ATOM 2142 C C . ASP A 1 263 ? -9.765 -4.336 -8.462 1.00 88.19 263 ASP A C 1
ATOM 2144 O O . ASP A 1 263 ? -9.284 -4.568 -7.354 1.00 88.19 263 ASP A O 1
ATOM 2148 N N . GLU A 1 264 ? -10.848 -4.961 -8.913 1.00 92.56 264 GLU A N 1
ATOM 2149 C CA . GLU A 1 264 ? -11.495 -6.043 -8.199 1.00 92.56 264 GLU A CA 1
ATOM 2150 C C . GLU A 1 264 ? -10.804 -7.378 -8.483 1.00 92.56 264 GLU A C 1
ATOM 2152 O O . GLU A 1 264 ? -10.289 -7.644 -9.575 1.00 92.56 264 GLU A O 1
ATOM 2157 N N . LEU A 1 265 ? -10.792 -8.230 -7.462 1.00 91.81 265 LEU A N 1
ATOM 2158 C CA . LEU A 1 265 ? -10.173 -9.542 -7.516 1.00 91.81 265 LEU A CA 1
ATOM 2159 C C . LEU A 1 265 ? -11.134 -10.553 -8.152 1.00 91.81 265 LEU A C 1
ATOM 2161 O O . LEU A 1 265 ? -12.274 -10.677 -7.713 1.00 91.81 265 LEU A O 1
ATOM 2165 N N . ASN A 1 266 ? -10.651 -11.322 -9.128 1.00 92.31 266 ASN A N 1
ATOM 2166 C CA . ASN A 1 266 ? -11.349 -12.513 -9.618 1.00 92.31 266 ASN A CA 1
ATOM 2167 C C . ASN A 1 266 ? -11.060 -13.701 -8.704 1.00 92.31 266 ASN A C 1
ATOM 2169 O O . ASN A 1 266 ? -9.910 -13.901 -8.309 1.00 92.31 266 ASN A O 1
ATOM 2173 N N . PHE A 1 267 ? -12.072 -14.515 -8.411 1.00 92.50 267 PHE A N 1
ATOM 2174 C CA . PHE A 1 267 ? -11.879 -15.734 -7.628 1.00 92.50 267 PHE A CA 1
ATOM 2175 C C . PHE A 1 267 ? -13.005 -16.744 -7.827 1.00 92.50 267 PHE A C 1
ATOM 2177 O O . PHE A 1 267 ? -14.157 -16.399 -8.103 1.00 92.50 267 PHE A O 1
ATOM 2184 N N . HIS A 1 268 ? -12.671 -18.014 -7.627 1.00 91.75 268 HIS A N 1
ATOM 2185 C CA . HIS A 1 268 ? -13.608 -19.122 -7.754 1.00 91.75 268 HIS A CA 1
ATOM 2186 C C . HIS A 1 268 ? -14.307 -19.452 -6.433 1.00 91.75 268 HIS A C 1
ATOM 2188 O O . HIS A 1 268 ? -13.843 -19.131 -5.336 1.00 91.75 268 HIS A O 1
ATOM 2194 N N . GLN A 1 269 ? -15.427 -20.168 -6.527 1.00 92.62 269 GLN A N 1
ATOM 2195 C CA . GLN A 1 269 ? -16.102 -20.699 -5.347 1.00 92.62 269 GLN A CA 1
ATOM 2196 C C . GLN A 1 269 ? -15.161 -21.601 -4.523 1.00 92.62 269 GLN A C 1
ATOM 2198 O O . GLN A 1 269 ? -14.508 -22.501 -5.046 1.00 92.62 269 GLN A O 1
ATOM 2203 N N . GLY A 1 270 ? -15.129 -21.381 -3.210 1.00 88.81 270 GLY A N 1
ATOM 2204 C CA . GLY A 1 270 ? -14.304 -22.106 -2.242 1.00 88.81 270 GLY A CA 1
ATOM 2205 C C . GLY A 1 270 ? -12.859 -21.614 -2.140 1.00 88.81 270 GLY A C 1
ATOM 2206 O O . GLY A 1 270 ? -12.117 -22.101 -1.281 1.00 88.81 270 GLY A O 1
ATOM 2207 N N . GLU A 1 271 ? -12.455 -20.656 -2.976 1.00 93.06 271 GLU A N 1
ATOM 2208 C CA . GLU A 1 271 ? -11.099 -20.122 -2.998 1.00 93.06 271 GLU A CA 1
ATOM 2209 C C . GLU A 1 271 ? -10.760 -19.380 -1.703 1.00 93.06 271 GLU A C 1
ATOM 2211 O O . GLU A 1 271 ? -11.572 -18.624 -1.172 1.00 93.06 271 GLU A O 1
ATOM 2216 N N . SER A 1 272 ? -9.547 -19.605 -1.189 1.00 92.00 272 SER A N 1
ATOM 2217 C CA . SER A 1 272 ? -9.053 -18.917 0.003 1.00 92.00 272 SER A CA 1
ATOM 2218 C C . SER A 1 272 ? -8.509 -17.539 -0.365 1.00 92.00 272 SER A C 1
ATOM 2220 O O . SER A 1 272 ? -7.606 -17.422 -1.189 1.00 92.00 272 SER A O 1
ATOM 2222 N N . ILE A 1 273 ? -8.981 -16.517 0.337 1.00 92.69 273 ILE A N 1
ATOM 2223 C CA . ILE A 1 273 ? -8.576 -15.122 0.183 1.00 92.69 273 ILE A CA 1
ATOM 2224 C C . ILE A 1 273 ? -7.948 -14.657 1.496 1.00 92.69 273 ILE A C 1
ATOM 2226 O O . ILE A 1 273 ? -8.552 -14.760 2.566 1.00 92.69 273 ILE A O 1
ATOM 2230 N N . GLU A 1 274 ? -6.715 -14.167 1.424 1.00 91.88 274 GLU A N 1
ATOM 2231 C CA . GLU A 1 274 ? -6.030 -13.522 2.541 1.00 91.88 274 GLU A CA 1
ATOM 2232 C C . GLU A 1 274 ? -6.463 -12.059 2.644 1.00 91.88 274 GLU A C 1
ATOM 2234 O O . GLU A 1 274 ? -6.387 -11.311 1.673 1.00 91.88 274 GLU A O 1
ATOM 2239 N N . ILE A 1 275 ? -6.925 -11.648 3.824 1.00 88.38 275 ILE A N 1
ATOM 2240 C CA . ILE A 1 275 ? -7.359 -10.276 4.092 1.00 88.38 275 ILE A CA 1
ATOM 2241 C C . ILE A 1 275 ? -6.119 -9.409 4.312 1.00 88.38 275 ILE A C 1
ATOM 2243 O O . ILE A 1 275 ? -5.369 -9.617 5.273 1.00 88.38 275 ILE A O 1
ATOM 2247 N N . ILE A 1 276 ? -5.931 -8.398 3.464 1.00 86.00 276 ILE A N 1
ATOM 2248 C CA . ILE A 1 276 ? -4.896 -7.384 3.652 1.00 86.00 276 ILE A CA 1
ATOM 2249 C C . ILE A 1 276 ? -5.471 -6.313 4.582 1.00 86.00 276 ILE A C 1
ATOM 2251 O O . ILE A 1 276 ? -6.443 -5.626 4.271 1.00 86.00 276 ILE A O 1
ATOM 2255 N N . GLY A 1 277 ? -4.882 -6.205 5.774 1.00 80.75 277 GLY A N 1
ATOM 2256 C CA . GLY A 1 277 ? -5.390 -5.376 6.863 1.00 80.75 277 GLY A CA 1
ATOM 2257 C C . GLY A 1 277 ? -6.572 -6.006 7.589 1.00 80.75 277 GLY A C 1
ATOM 2258 O O . GLY A 1 277 ? -6.373 -6.905 8.401 1.00 80.75 277 GLY A O 1
ATOM 2259 N N . PHE A 1 278 ? -7.779 -5.490 7.352 1.00 77.25 278 PHE A N 1
ATOM 2260 C CA . PHE A 1 278 ? -8.956 -5.720 8.184 1.00 77.25 278 PHE A CA 1
ATOM 2261 C C . PHE A 1 278 ? -10.246 -5.638 7.370 1.00 77.25 278 PHE A C 1
ATOM 2263 O O . PHE A 1 278 ? -10.409 -4.751 6.538 1.00 77.25 278 PHE A O 1
ATOM 2270 N N . VAL A 1 279 ? -11.208 -6.501 7.688 1.00 78.00 279 VAL A N 1
ATOM 2271 C CA . VAL A 1 279 ? -12.600 -6.300 7.272 1.00 78.00 279 VAL A CA 1
ATOM 2272 C C . VAL A 1 279 ? -13.273 -5.384 8.293 1.00 78.00 279 VAL A C 1
ATOM 2274 O O . VAL A 1 279 ? -13.407 -5.756 9.460 1.00 78.00 279 VAL A O 1
ATOM 2277 N N . ILE A 1 280 ? -13.675 -4.182 7.870 1.00 74.50 280 ILE A N 1
ATOM 2278 C CA . ILE A 1 280 ? -14.424 -3.240 8.716 1.00 74.50 280 ILE A CA 1
ATOM 2279 C C . ILE A 1 280 ? -15.920 -3.387 8.416 1.00 74.50 280 ILE A C 1
ATOM 2281 O O . ILE A 1 280 ? -16.317 -3.245 7.257 1.00 74.50 280 ILE A O 1
ATOM 2285 N N . PRO A 1 281 ? -16.776 -3.614 9.430 1.00 69.44 281 PRO A N 1
ATOM 2286 C CA . PRO A 1 281 ? -18.224 -3.615 9.244 1.00 69.44 281 PRO A CA 1
ATOM 2287 C C . PRO A 1 281 ? -18.710 -2.330 8.562 1.00 69.44 281 PRO A C 1
ATOM 2289 O O . PRO A 1 281 ? -18.327 -1.235 8.966 1.00 69.44 281 PRO A O 1
ATOM 2292 N N . GLY A 1 282 ? -19.570 -2.454 7.548 1.00 69.81 282 GLY A N 1
ATOM 2293 C CA . GLY A 1 282 ? -20.097 -1.322 6.773 1.00 69.81 282 GLY A CA 1
ATOM 2294 C C . GLY A 1 282 ? -19.299 -0.973 5.512 1.00 69.81 282 GLY A C 1
ATOM 2295 O O . GLY A 1 282 ? -19.849 -0.344 4.608 1.00 69.81 282 GLY A O 1
ATOM 2296 N N . LEU A 1 283 ? -18.052 -1.442 5.386 1.00 78.44 283 LEU A N 1
ATOM 2297 C CA . LEU A 1 283 ? -17.371 -1.444 4.093 1.00 78.44 283 LEU A CA 1
ATOM 2298 C C . LEU A 1 283 ? -17.953 -2.543 3.198 1.00 78.44 283 LEU A C 1
ATOM 2300 O O . LEU A 1 283 ? -18.068 -3.708 3.585 1.00 78.44 283 LEU A O 1
ATOM 2304 N N . GLN A 1 284 ? -18.310 -2.167 1.972 1.00 83.62 284 GLN A N 1
ATOM 2305 C CA . GLN A 1 284 ? -18.832 -3.109 0.977 1.00 83.62 284 GLN A CA 1
ATOM 2306 C C . GLN A 1 284 ? -17.736 -3.972 0.345 1.00 83.62 284 GLN A C 1
ATOM 2308 O O . GLN A 1 284 ? -18.050 -4.945 -0.338 1.00 83.62 284 GLN A O 1
ATOM 2313 N N . TRP A 1 285 ? -16.470 -3.632 0.582 1.00 87.19 285 TRP A N 1
ATOM 2314 C CA . TRP A 1 285 ? -15.299 -4.306 0.042 1.00 87.19 285 TRP A CA 1
ATOM 2315 C C . TRP A 1 285 ? -14.114 -4.218 1.011 1.00 87.19 285 TRP A C 1
ATOM 2317 O O . TRP A 1 285 ? -14.064 -3.346 1.876 1.00 87.19 285 TRP A O 1
ATOM 2327 N N . PHE A 1 286 ? -13.146 -5.114 0.856 1.00 88.25 286 PHE A N 1
ATOM 2328 C CA . PHE A 1 286 ? -11.832 -5.054 1.505 1.00 88.25 286 PHE A CA 1
ATOM 2329 C C . PHE A 1 286 ? -10.745 -5.401 0.486 1.00 88.25 286 PHE A C 1
ATOM 2331 O O . PHE A 1 286 ? -11.050 -5.930 -0.578 1.00 88.25 286 PHE A O 1
ATOM 2338 N N . ILE A 1 287 ? -9.480 -5.108 0.786 1.00 90.62 287 ILE A N 1
ATOM 2339 C CA . ILE A 1 287 ? -8.368 -5.520 -0.079 1.00 90.62 287 ILE A CA 1
ATOM 2340 C C . ILE A 1 287 ? -7.975 -6.946 0.300 1.00 90.62 287 ILE A C 1
ATOM 2342 O O . ILE A 1 287 ? -7.671 -7.230 1.461 1.00 90.62 287 ILE A O 1
ATOM 2346 N N . GLY A 1 288 ? -7.991 -7.848 -0.673 1.00 91.44 288 GLY A N 1
ATOM 2347 C CA . GLY A 1 288 ? -7.670 -9.253 -0.481 1.00 91.44 288 GLY A CA 1
ATOM 2348 C C . GLY A 1 288 ? -6.609 -9.735 -1.457 1.00 91.44 288 GLY A C 1
ATOM 2349 O O . GLY A 1 288 ? -6.451 -9.181 -2.543 1.00 91.44 288 GLY A O 1
ATOM 2350 N N . LYS A 1 289 ? -5.897 -10.790 -1.062 1.00 93.00 289 LYS A N 1
ATOM 2351 C CA . LYS A 1 289 ? -4.977 -11.534 -1.919 1.00 93.00 289 LYS A CA 1
ATOM 2352 C C . LYS A 1 289 ? -5.511 -12.936 -2.165 1.00 93.00 289 LYS A C 1
ATOM 2354 O O . LYS A 1 289 ? -5.755 -13.680 -1.213 1.00 93.00 289 LYS A O 1
ATOM 2359 N N . SER A 1 290 ? -5.652 -13.313 -3.429 1.00 93.38 290 SER A N 1
ATOM 2360 C CA . SER A 1 290 ? -5.995 -14.682 -3.808 1.00 93.38 290 SER A CA 1
ATOM 2361 C C . SER A 1 290 ? -4.870 -15.636 -3.400 1.00 93.38 290 SER A C 1
ATOM 2363 O O . SER A 1 290 ? -3.703 -15.422 -3.737 1.00 93.38 290 SER A O 1
ATOM 2365 N N . ALA A 1 291 ? -5.202 -16.724 -2.702 1.00 90.88 291 ALA A N 1
ATOM 2366 C CA . ALA A 1 291 ? -4.232 -17.783 -2.426 1.00 90.88 291 ALA A CA 1
ATOM 2367 C C . ALA A 1 291 ? -3.904 -18.628 -3.670 1.00 90.88 291 ALA A C 1
ATOM 2369 O O . ALA A 1 291 ? -2.888 -19.322 -3.672 1.00 90.88 291 ALA A O 1
ATOM 2370 N N . LEU A 1 292 ? -4.760 -18.593 -4.698 1.00 89.88 292 LEU A N 1
ATOM 2371 C CA . LEU A 1 292 ? -4.613 -19.372 -5.926 1.00 89.88 292 LEU A CA 1
ATOM 2372 C C . LEU A 1 292 ? -3.766 -18.630 -6.967 1.00 89.88 292 LEU A C 1
ATOM 2374 O O . LEU A 1 292 ? -2.749 -19.157 -7.415 1.00 89.88 292 LEU A O 1
ATOM 2378 N N . SER A 1 293 ? -4.178 -17.419 -7.350 1.00 88.69 293 SER A N 1
ATOM 2379 C CA . SER A 1 293 ? -3.494 -16.608 -8.363 1.00 88.69 293 SER A CA 1
ATOM 2380 C C . SER A 1 293 ? -2.361 -15.769 -7.771 1.00 88.69 293 SER A C 1
ATOM 2382 O O . SER A 1 293 ? -1.405 -15.437 -8.469 1.00 88.69 293 SER A O 1
ATOM 2384 N N . GLY A 1 294 ? -2.434 -15.445 -6.476 1.00 89.12 294 GLY A N 1
ATOM 2385 C CA . GLY A 1 294 ? -1.522 -14.505 -5.827 1.00 89.12 294 GLY A CA 1
ATOM 2386 C C . GLY A 1 294 ? -1.831 -13.036 -6.129 1.00 89.12 294 GLY A C 1
ATOM 2387 O O . GLY A 1 294 ? -1.119 -12.172 -5.613 1.00 89.12 294 GLY A O 1
ATOM 2388 N N . GLU A 1 295 ? -2.864 -12.756 -6.929 1.00 90.12 295 GLU A N 1
ATOM 2389 C CA . GLU A 1 295 ? -3.301 -11.403 -7.270 1.00 90.12 295 GLU A CA 1
ATOM 2390 C C . GLU A 1 295 ? -3.912 -10.696 -6.060 1.00 90.12 295 GLU A C 1
ATOM 2392 O O . GLU A 1 295 ? -4.468 -11.331 -5.158 1.00 90.12 295 GLU A O 1
ATOM 2397 N N . VAL A 1 296 ? -3.798 -9.371 -6.055 1.00 92.38 296 VAL A N 1
ATOM 2398 C CA . VAL A 1 296 ? -4.341 -8.491 -5.022 1.00 92.38 296 VAL A CA 1
ATOM 2399 C C . VAL A 1 296 ? -5.381 -7.580 -5.656 1.00 92.38 296 VAL A C 1
ATOM 2401 O O . VAL A 1 296 ? -5.138 -7.018 -6.719 1.00 92.38 296 VAL A O 1
ATOM 2404 N N . GLY A 1 297 ? -6.522 -7.422 -4.993 1.00 92.75 297 GLY A N 1
ATOM 2405 C CA . GLY A 1 297 ? -7.597 -6.559 -5.470 1.00 92.75 297 GLY A CA 1
ATOM 2406 C C . GLY A 1 297 ? -8.680 -6.339 -4.423 1.00 92.75 297 GLY A C 1
ATOM 2407 O O . GLY A 1 297 ? -8.618 -6.869 -3.309 1.00 92.75 297 GLY A O 1
ATOM 2408 N N . PHE A 1 298 ? -9.684 -5.546 -4.780 1.00 92.44 298 PHE A N 1
ATOM 2409 C CA . PHE A 1 298 ? -10.880 -5.358 -3.973 1.00 92.44 298 PHE A CA 1
ATOM 2410 C C . PHE A 1 298 ? -11.773 -6.595 -4.017 1.00 92.44 298 PHE A C 1
ATOM 2412 O O . PHE A 1 298 ? -12.025 -7.182 -5.066 1.00 92.44 298 PHE A O 1
ATOM 2419 N N . VAL A 1 299 ? -12.269 -6.972 -2.846 1.00 90.94 299 VAL A N 1
ATOM 2420 C CA . VAL A 1 299 ? -13.106 -8.143 -2.624 1.00 90.94 299 VAL A CA 1
ATOM 2421 C C . VAL A 1 299 ? -14.404 -7.684 -1.972 1.00 90.94 299 VAL A C 1
ATOM 2423 O O . VAL A 1 299 ? -14.370 -7.211 -0.830 1.00 90.94 299 VAL A O 1
ATOM 2426 N N . PRO A 1 300 ? -15.553 -7.799 -2.656 1.00 89.56 300 PRO A N 1
ATOM 2427 C CA . PRO A 1 300 ? -16.838 -7.478 -2.057 1.00 89.56 300 PRO A CA 1
ATOM 2428 C C . PRO A 1 300 ? -17.123 -8.345 -0.820 1.00 89.56 300 PRO A C 1
ATOM 2430 O O . PRO A 1 300 ? -17.012 -9.568 -0.843 1.00 89.56 300 PRO A O 1
ATOM 2433 N N . THR A 1 301 ? -17.544 -7.731 0.285 1.00 84.94 301 THR A N 1
ATOM 2434 C CA . THR A 1 301 ? -17.774 -8.448 1.556 1.00 84.94 301 THR A CA 1
ATOM 2435 C C . THR A 1 301 ? -18.965 -9.408 1.487 1.00 84.94 301 THR A C 1
ATOM 2437 O O . THR A 1 301 ? -18.967 -10.447 2.140 1.00 84.94 301 THR A O 1
ATOM 2440 N N . ARG A 1 302 ? -19.960 -9.107 0.641 1.00 82.56 302 ARG A N 1
ATOM 2441 C CA . ARG A 1 302 ? -21.193 -9.902 0.446 1.00 82.56 302 ARG A CA 1
ATOM 2442 C C . ARG A 1 302 ? -20.977 -11.286 -0.186 1.00 82.56 302 ARG A C 1
ATOM 2444 O O . ARG A 1 302 ? -21.861 -12.134 -0.121 1.00 82.56 302 ARG A O 1
ATOM 2451 N N . ILE A 1 303 ? -19.834 -11.507 -0.834 1.00 84.69 303 ILE A N 1
ATOM 2452 C CA . ILE A 1 303 ? -19.508 -12.742 -1.573 1.00 84.69 303 ILE A CA 1
ATOM 2453 C C . ILE A 1 303 ? -18.476 -13.619 -0.852 1.00 84.69 303 ILE A C 1
ATOM 2455 O O . ILE A 1 303 ? -17.929 -14.557 -1.434 1.00 84.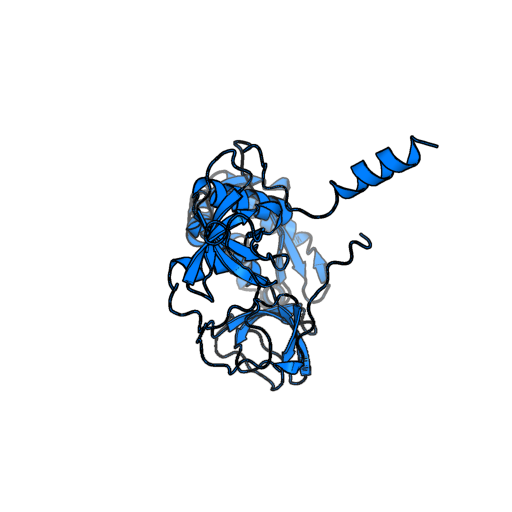69 303 ILE A O 1
ATOM 2459 N N . ILE A 1 304 ? -18.265 -13.366 0.440 1.00 83.69 304 ILE A N 1
ATOM 2460 C CA . ILE A 1 304 ? -17.428 -14.176 1.325 1.00 83.69 304 ILE A CA 1
ATOM 2461 C C . ILE A 1 304 ? -18.297 -15.033 2.243 1.00 83.69 304 ILE A C 1
ATOM 2463 O O . ILE A 1 304 ? -19.318 -14.566 2.737 1.00 83.69 304 ILE A O 1
ATOM 2467 N N . ASP A 1 305 ? -17.882 -16.283 2.450 1.00 79.81 305 ASP A N 1
ATOM 2468 C CA . ASP A 1 305 ? -18.473 -17.197 3.425 1.00 79.81 305 ASP A CA 1
ATOM 2469 C C . ASP A 1 305 ? -18.208 -16.669 4.851 1.00 79.81 305 ASP A C 1
ATOM 2471 O O . ASP A 1 305 ? -17.045 -16.674 5.283 1.00 79.81 305 ASP A O 1
ATOM 2475 N N . PRO A 1 306 ? -19.241 -16.229 5.595 1.00 67.44 306 PRO A N 1
ATOM 2476 C CA . 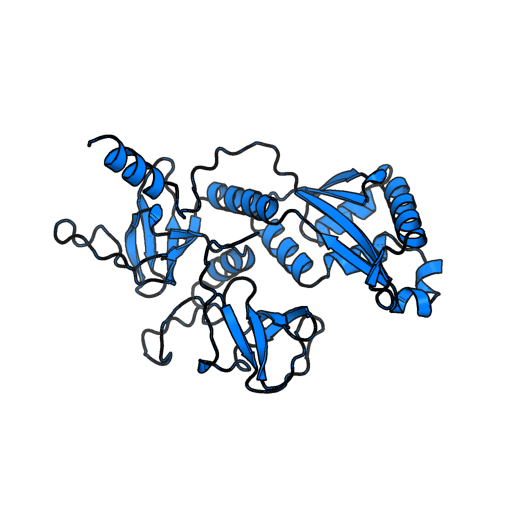PRO A 1 306 ? -19.073 -15.676 6.938 1.00 67.44 306 PRO A CA 1
ATOM 2477 C C . PRO A 1 306 ? -18.463 -16.669 7.937 1.00 67.44 306 PRO A C 1
ATOM 2479 O O . PRO A 1 306 ? -17.720 -16.258 8.829 1.00 67.44 306 PRO A O 1
ATOM 2482 N N . ASP A 1 307 ? -18.720 -17.968 7.762 1.00 69.50 307 ASP A N 1
ATOM 2483 C CA . ASP A 1 307 ? -18.287 -19.022 8.687 1.00 69.50 307 ASP A CA 1
ATOM 2484 C C . ASP A 1 307 ? -16.876 -19.539 8.368 1.00 69.50 307 ASP A C 1
ATOM 2486 O O . ASP A 1 307 ? -16.248 -20.239 9.164 1.00 69.50 307 ASP A O 1
ATOM 2490 N N . SER A 1 308 ? -16.340 -19.171 7.203 1.00 77.06 308 SER A N 1
ATOM 2491 C CA . SER A 1 308 ? -15.012 -19.594 6.751 1.00 77.06 308 SER A CA 1
ATOM 2492 C C . SER A 1 308 ? -13.853 -18.807 7.361 1.00 77.06 308 SER A C 1
ATOM 2494 O O . SER A 1 308 ? -12.689 -19.135 7.104 1.00 77.06 308 SER A O 1
ATOM 2496 N N . TYR A 1 309 ? -14.147 -17.741 8.111 1.00 77.81 309 TYR A N 1
ATOM 2497 C CA . TYR A 1 309 ? -13.128 -16.833 8.609 1.00 77.81 309 TYR A CA 1
ATOM 2498 C C . TYR A 1 309 ? -12.193 -17.536 9.600 1.00 77.81 309 TYR A C 1
ATOM 2500 O O . TYR A 1 309 ? -12.584 -17.955 10.690 1.00 77.81 309 TYR A O 1
ATOM 2508 N N . SER A 1 310 ? -10.915 -17.607 9.235 1.00 77.50 310 SER A N 1
ATOM 2509 C CA . SER A 1 310 ? -9.851 -18.102 10.099 1.00 77.50 310 SER A CA 1
ATOM 2510 C C . SER A 1 310 ? -8.932 -16.940 10.494 1.00 77.50 310 SER A C 1
ATOM 2512 O O . SER A 1 310 ? -8.218 -16.420 9.623 1.00 77.50 310 SER A O 1
ATOM 2514 N N . PRO A 1 311 ? -8.914 -16.514 11.772 1.00 72.25 311 PRO A N 1
ATOM 2515 C CA . PRO A 1 311 ? -8.015 -15.462 12.222 1.00 72.25 311 PRO A CA 1
ATOM 2516 C C . PRO A 1 311 ? -6.565 -15.930 12.108 1.00 72.25 311 PRO A C 1
ATOM 2518 O O . PRO A 1 311 ? -6.225 -17.047 12.498 1.00 72.25 311 PRO A O 1
ATOM 2521 N N . VAL A 1 312 ? -5.687 -15.062 11.610 1.00 65.62 312 VAL A N 1
ATOM 2522 C CA . VAL A 1 312 ? -4.248 -15.343 11.642 1.00 65.62 312 VAL A CA 1
ATOM 2523 C C . VAL A 1 312 ? -3.750 -14.986 13.039 1.00 65.62 312 VAL A C 1
ATOM 2525 O O . VAL A 1 312 ? -3.555 -13.818 13.370 1.00 65.62 312 VAL A O 1
ATOM 2528 N N . THR A 1 313 ? -3.561 -15.995 13.888 1.00 47.56 313 THR A N 1
ATOM 2529 C CA . THR A 1 313 ? -2.777 -15.830 15.113 1.00 47.56 313 THR A CA 1
ATOM 2530 C C . THR A 1 313 ? -1.316 -15.723 14.716 1.00 47.56 313 THR A C 1
ATOM 2532 O O . THR A 1 313 ? -0.766 -16.655 14.129 1.00 47.56 313 THR A O 1
ATOM 2535 N N . TRP A 1 314 ? -0.673 -14.605 15.038 1.00 37.91 314 TRP A N 1
ATOM 2536 C CA . TRP A 1 314 ? 0.781 -14.524 14.987 1.00 37.91 314 TRP A CA 1
ATOM 2537 C C . TRP A 1 314 ? 1.351 -15.506 16.022 1.00 37.91 314 TRP A C 1
ATOM 2539 O O . TRP A 1 314 ? 1.459 -15.200 17.208 1.00 37.91 314 TRP A O 1
ATOM 2549 N N . CYS A 1 315 ? 1.682 -16.720 15.587 1.00 26.17 315 CYS A N 1
ATOM 2550 C CA . CYS A 1 315 ? 2.709 -17.500 16.254 1.00 26.17 315 CYS A CA 1
ATOM 2551 C C . CYS A 1 315 ? 4.033 -16.864 15.841 1.00 26.17 315 CYS A C 1
ATOM 2553 O O . CYS A 1 315 ? 4.402 -16.913 14.670 1.00 26.17 315 CYS A O 1
ATOM 2555 N N . ALA A 1 316 ? 4.733 -16.242 16.789 1.00 30.03 316 ALA A N 1
ATOM 2556 C CA . ALA A 1 316 ? 6.141 -15.917 16.618 1.00 30.03 316 ALA A CA 1
ATOM 2557 C C . ALA A 1 316 ? 6.901 -17.241 16.448 1.00 30.03 316 ALA A C 1
ATOM 2559 O O . ALA A 1 316 ? 7.284 -17.895 17.417 1.00 30.03 316 ALA A O 1
ATOM 2560 N N . SER A 1 317 ? 7.002 -17.718 15.213 1.00 25.44 317 SER A N 1
ATOM 2561 C CA . SER A 1 317 ? 7.730 -18.925 14.850 1.00 25.44 317 SER A CA 1
ATOM 2562 C C . SER A 1 317 ? 8.200 -18.789 13.406 1.00 25.44 317 SER A C 1
ATOM 2564 O O . SER A 1 317 ? 7.432 -18.995 12.472 1.00 25.44 317 SER A O 1
ATOM 2566 N N . SER A 1 318 ? 9.489 -18.467 13.287 1.00 26.59 318 SER A N 1
ATOM 2567 C CA . SER A 1 318 ? 10.370 -18.843 12.177 1.00 26.59 318 SER A CA 1
ATOM 2568 C C . SER A 1 318 ? 10.243 -18.064 10.862 1.00 26.59 318 SER A C 1
ATOM 2570 O O . SER A 1 318 ? 9.630 -18.540 9.912 1.00 26.59 318 SER A O 1
ATOM 2572 N N . ILE A 1 319 ? 10.966 -16.940 10.785 1.00 28.66 319 ILE A N 1
ATOM 2573 C CA . ILE A 1 319 ? 11.987 -16.698 9.746 1.00 28.66 319 ILE A CA 1
ATOM 2574 C C . ILE A 1 319 ? 13.234 -16.189 10.464 1.00 28.66 319 ILE A C 1
ATOM 2576 O O . ILE A 1 319 ? 13.069 -15.302 11.332 1.00 28.66 319 ILE A O 1
#

Radius of gyration: 22.74 Å; Cα contacts (8 Å, |Δi|>4): 523; chains: 1; bounding box: 52×39×74 Å

pLDDT: mean 80.27, std 19.2, range [25.44, 97.38]

Nearest PDB structures (foldseek):
  7ner-assembly1_A  TM=9.208E-01  e=6.344E-04  Gallus gallus
  1fmk-assembly1_A  TM=9.100E-01  e=5.058E-04  Homo sapiens
  3zl7-assembly1_C  TM=8.872E-01  e=1.251E-03  synthetic construct
  2yt6-assembly1_A  TM=6.500E-01  e=3.276E-03  Mus musculus
  2evr-assembly1_A  TM=2.896E-01  e=3.532E-02  Nostoc punctiforme PCC 73102

Mean predicted aligned error: 10.79 Å

Secondary structure (DSSP, 8-state):
--HHHHHHHHHHHSSS---------S---EEEEEEEEETTTTEE-HHHHHHHHHHHHHHHHSTHHHHHHHHHTT-EEEEEEGGGTEEEEE--SHHHHHHHHHHHHTTHHHHHHHHHH--HHHHT-HHHHHHEEEEEEE-HHHHHHHHHHHHHHH-EEEEEESS-BPPPTTSTTTBPPB-TT-EEEEE--TT-SEEEEEETTT--EEEEEGGGEEE-SSHHHHHHHHH-TTTS---SS--SSS----B-EEEEBSS-B--SSTTBPPB-TT-EEEESS-B-TT-SEEEEEETTT--EEEEEGGGB-GGG-EE--------

Solvent-accessible surface area (backbone atoms only — not comparable to full-atom values): 17908 Å² total; per-residue (Å²): 143,60,73,71,59,54,56,56,55,59,64,58,75,78,61,89,64,88,70,85,79,69,81,85,69,97,75,65,67,46,56,40,36,55,46,37,27,27,65,85,73,73,40,74,35,62,74,58,38,53,48,31,26,52,44,40,48,60,36,60,80,59,39,62,66,59,41,52,50,30,46,75,49,30,36,41,66,75,47,69,39,32,95,74,36,31,37,33,29,34,66,93,46,68,70,24,48,23,49,27,54,50,35,49,63,58,44,47,53,26,54,54,46,50,64,73,41,49,55,73,74,52,72,73,32,61,74,56,54,74,30,50,43,56,48,68,49,64,55,65,69,58,52,49,50,48,49,52,51,49,46,59,74,65,36,56,51,48,30,29,24,74,44,63,38,76,57,54,90,90,47,77,77,53,40,45,68,41,50,56,34,32,50,30,44,36,42,66,53,92,95,54,70,50,30,50,31,31,34,68,74,80,66,50,62,19,37,41,56,52,88,40,51,39,68,60,87,40,53,53,58,50,53,47,48,72,77,39,69,81,52,46,65,63,58,92,64,90,83,63,97,72,68,91,42,60,45,43,27,36,31,25,22,68,44,63,43,80,50,89,52,94,60,35,44,66,48,49,56,67,39,49,32,38,44,55,60,49,48,54,66,60,50,67,50,34,46,27,30,35,71,83,83,63,51,48,16,39,37,56,52,88,48,44,34,82,84,52,59,43,70,66,75,85,67,97,70,87,133